Protein 6Z96 (pdb70)

B-factor: mean 25.37, std 10.08, range [9.77, 79.8]

Radius of gyration: 21.26 Å; Cα contacts (8 Å, |Δi|>4): 682; chains: 2; bounding box: 48×57×54 Å

Nearest PDB structures (foldseek):
  6z94-assembly2_B  TM=1.003E+00  e=4.350E-32  uncultured bacterium
  5u4q-assembly1_B  TM=3.771E-01  e=3.638E+00  Klebsiella pneumoniae
  3enk-assembly1_B  TM=3.100E-01  e=5.343E+00  Burkholderia pseudomallei 1710b
  1kvs-assembly1_A  TM=3.571E-01  e=8.922E+00  Escherichia coli
  6z94-assembly2_B  TM=1.003E+00  e=1.783E-32  uncultured bacterium

Organism: NCBI:txid77133

Foldseek 3Di:
DQAAEEEAQLCCFQQQELASGGNDDDDPLVVVCVVVVRYHYAHQQVQLPADPNHAAWFDPDQWIAHPVGHTPSSSLLNSLVVVVVVCVVRVHQEYEFADQHLRGHDQWHADGPPPPDIDGDGHNNNVSSVVVRRHYHYPVCVVVRSVVSVVVVVD/DAAAEEAQLQVQQLQELASGRDHDDDPVVVVCVVVVRYHYAHQQVQLPHDPNHAAWFDPDQWIAHPVGHTPSSSLLNSLVVVVVVCVVVVHQEYEFADQHLRGHDQWHADRPPPPHIDGDGHNNNVSSVV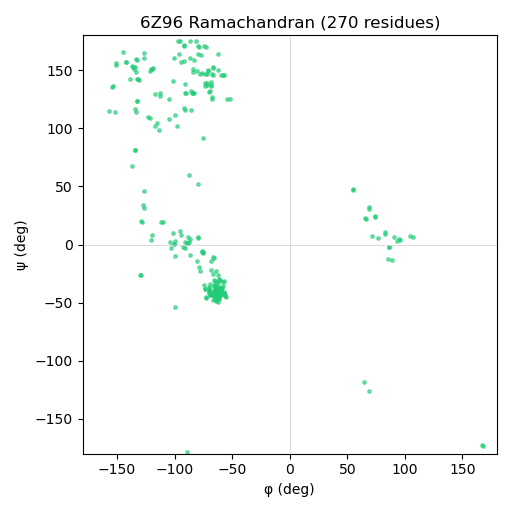VRRYYHYPVCVVVRVVVVVVD

Structure (mmCIF, N/CA/C/O backbone):
data_6Z96
#
_entry.id   6Z96
#
_cell.length_a   134.666
_cell.length_b   85.776
_cell.length_c   39.515
_cell.angle_alpha   90
_cell.angle_beta   94.1
_cell.angle_gamma   90
#
_symmetry.space_group_name_H-M   'C 1 2 1'
#
loop_
_entity.id
_entity.type
_entity.pdbx_description
1 polymer TudS
2 non-polymer 'IRON/SULFUR CLUSTER'
3 non-polymer 'HYDROSULFURIC ACID'
4 non-polymer 1,2-ETHANEDIOL
5 non-polymer DI(HYDROXYETHYL)ETHER
6 water water
#
loop_
_atom_site.group_PDB
_atom_site.id
_atom_site.type_symbol
_atom_site.label_atom_id
_atom_site.label_alt_id
_atom_site.label_comp_id
_atom_site.label_asym_id
_atom_site.label_entity_id
_atom_site.label_seq_id
_atom_site.pdbx_PDB_ins_code
_atom_site.Cartn_x
_atom_site.Cartn_y
_atom_site.Cartn_z
_atom_site.occupancy
_atom_site.B_iso_or_equiv
_atom_site.auth_seq_id
_atom_site.auth_comp_id
_atom_site.auth_asym_id
_atom_site.auth_atom_id
_atom_site.pdbx_PDB_model_num
ATOM 1 N N . MET A 1 1 ? 28.797 -28.104 -4.371 1 41.88 1 MET A N 1
ATOM 2 C CA . MET A 1 1 ? 28.23 -28.166 -5.713 1 42.19 1 MET A CA 1
ATOM 3 C C . MET A 1 1 ? 28.962 -27.201 -6.669 1 41.96 1 MET A C 1
ATOM 4 O O . MET A 1 1 ? 29.798 -26.407 -6.231 1 42.14 1 MET A O 1
ATOM 6 N N . LYS A 1 2 ? 28.678 -27.289 -7.975 1 41.06 2 LYS A N 1
ATOM 7 C CA . LYS A 1 2 ? 29.274 -26.381 -8.949 1 40.27 2 LYS A CA 1
ATOM 8 C C . LYS A 1 2 ? 28.565 -25.029 -8.804 1 38.49 2 LYS A C 1
ATOM 9 O O . LYS A 1 2 ? 27.508 -24.789 -9.388 1 39.59 2 LYS A O 1
ATOM 12 N N . GLU A 1 3 ? 29.127 -24.176 -7.971 1 35.55 3 GLU A N 1
ATOM 13 C CA . GLU A 1 3 ? 28.54 -22.883 -7.666 1 32.72 3 GLU A CA 1
ATOM 14 C C . GLU A 1 3 ? 28.759 -21.847 -8.776 1 29.12 3 GLU A C 1
ATOM 15 O O . GLU A 1 3 ? 29.648 -21.994 -9.607 1 28.68 3 GLU A O 1
ATOM 21 N N . LYS A 1 4 ? 27.971 -20.778 -8.737 1 26.64 4 LYS A N 1
ATOM 22 C CA . LYS A 1 4 ? 28.081 -19.68 -9.699 1 25.85 4 LYS A CA 1
ATOM 23 C C . LYS A 1 4 ? 28.836 -18.505 -9.093 1 23.71 4 LYS A C 1
ATOM 24 O O . LYS A 1 4 ? 28.981 -18.398 -7.881 1 23.59 4 LYS A O 1
ATOM 30 N N . ILE A 1 5 ? 29.352 -17.633 -9.961 1 21.8 5 ILE A N 1
ATOM 31 C CA . ILE A 1 5 ? 30.008 -16.42 -9.51 1 21.04 5 ILE A CA 1
ATOM 32 C C . ILE A 1 5 ? 29.365 -15.234 -10.224 1 20.49 5 ILE A C 1
ATOM 33 O O . ILE A 1 5 ? 28.767 -15.403 -11.291 1 20.29 5 ILE A O 1
ATOM 38 N N . ILE A 1 6 ? 29.551 -14.033 -9.65 1 19.26 6 ILE A N 1
ATOM 39 C CA . ILE A 1 6 ? 29.149 -12.814 -10.342 1 19.6 6 ILE A CA 1
ATOM 40 C C . ILE A 1 6 ? 30.455 -12.241 -10.912 1 18.47 6 ILE A C 1
ATOM 41 O O . ILE A 1 6 ? 31.515 -12.307 -10.272 1 19.18 6 ILE A O 1
ATOM 46 N N . VAL A 1 7 ? 30.4 -11.704 -12.151 1 17.23 7 VAL A N 1
ATOM 47 C CA A VAL A 1 7 ? 31.601 -11.196 -12.812 0.8 17.46 7 VAL A CA 1
ATOM 48 C CA B VAL A 1 7 ? 31.603 -11.167 -12.761 0.2 17.28 7 VAL A CA 1
ATOM 49 C C . VAL A 1 7 ? 31.335 -9.833 -13.404 1 17.33 7 VAL A C 1
ATOM 50 O O . VAL A 1 7 ? 30.326 -9.67 -14.069 1 17.92 7 VAL A O 1
ATOM 57 N N . SER A 1 8 ? 32.253 -8.864 -13.227 1 16.12 8 SER A N 1
ATOM 58 C CA . SER A 1 8 ? 32.128 -7.548 -13.887 1 15.53 8 SER A CA 1
ATOM 59 C C . SER A 1 8 ? 31.92 -7.767 -15.395 1 15.86 8 SER A C 1
ATOM 60 O O . SER A 1 8 ? 32.7 -8.485 -16.021 1 16.72 8 SER A O 1
ATOM 63 N N . ALA A 1 9 ? 30.844 -7.206 -15.947 1 14.94 9 ALA A N 1
ATOM 64 C CA . ALA A 1 9 ? 30.502 -7.461 -17.348 1 15.82 9 ALA A CA 1
ATOM 65 C C . ALA A 1 9 ? 31.613 -7.083 -18.316 1 16.21 9 ALA A C 1
ATOM 66 O O . ALA A 1 9 ? 31.782 -7.748 -19.353 1 17.14 9 ALA A O 1
ATOM 68 N N . CYS A 1 10 ? 32.398 -6.049 -17.979 1 15.29 10 CYS A N 1
ATOM 69 C CA . CYS A 1 10 ? 33.498 -5.644 -18.854 1 15.43 10 CYS A CA 1
ATOM 70 C C . CYS A 1 10 ? 34.575 -6.735 -18.949 1 16.75 10 CYS A C 1
ATOM 71 O O . CYS A 1 10 ? 35.207 -6.865 -20.005 1 17.52 10 CYS A O 1
ATOM 74 N N . LEU A 1 11 ? 34.772 -7.518 -17.874 1 16.74 11 LEU A N 1
ATOM 75 C CA . LEU A 1 11 ? 35.788 -8.595 -17.924 1 17.15 11 LEU A CA 1
ATOM 76 C C . LEU A 1 11 ? 35.382 -9.709 -18.882 1 20.11 11 LEU A C 1
ATOM 77 O O . LEU A 1 11 ? 36.245 -10.478 -19.315 1 21.86 11 LEU A O 1
ATOM 82 N N . LEU A 1 12 ? 34.093 -9.833 -19.174 1 20.73 12 LEU A N 1
ATOM 83 C CA . LEU A 1 12 ? 33.578 -10.801 -20.16 1 22.73 12 LEU A CA 1
ATOM 84 C C . LEU A 1 12 ? 33.551 -10.234 -21.591 1 24.85 12 LEU A C 1
ATOM 85 O O . LEU A 1 12 ? 33.066 -10.917 -22.505 1 27.51 12 LEU A O 1
ATOM 90 N N . GLY A 1 13 ? 34.093 -9.034 -21.79 1 22.92 13 GLY A N 1
ATOM 91 C CA . GLY A 1 13 ? 34.176 -8.414 -23.107 1 22.46 13 GLY A CA 1
ATOM 92 C C . GLY A 1 13 ? 32.995 -7.545 -23.472 1 22.17 13 GLY A C 1
ATOM 93 O O . GLY A 1 13 ? 32.915 -7.075 -24.61 1 23.34 13 GLY A O 1
ATOM 94 N N . GLN A 1 14 ? 32.054 -7.317 -22.53 1 19.87 14 GLN A N 1
ATOM 95 C CA . GLN A 1 14 ? 30.917 -6.453 -22.839 1 18.96 14 GLN A CA 1
ATOM 96 C C . GLN A 1 14 ? 31.356 -5.001 -22.879 1 19.07 14 GLN A C 1
ATOM 97 O O . GLN A 1 14 ? 32.126 -4.56 -22.036 1 19.29 14 GLN A O 1
ATOM 103 N N . PRO A 1 15 ? 30.852 -4.22 -23.851 1 18.6 15 PRO A N 1
ATOM 104 C CA . PRO A 1 15 ? 31.325 -2.837 -24.005 1 17.95 15 PRO A CA 1
ATOM 105 C C . PRO A 1 15 ? 30.539 -1.868 -23.147 1 18.84 15 PRO A C 1
ATOM 106 O O . PRO A 1 15 ? 29.986 -0.872 -23.625 1 19.54 15 PRO A O 1
ATOM 110 N N . VAL A 1 16 ? 30.585 -2.122 -21.848 1 17.99 16 VAL A N 1
ATOM 111 C CA . VAL A 1 16 ? 29.876 -1.314 -20.86 1 17.73 16 VAL A CA 1
ATOM 112 C C . VAL A 1 16 ? 30.794 -0.365 -20.08 1 16.42 16 VAL A C 1
ATOM 113 O O . VAL A 1 16 ? 30.28 0.319 -19.195 1 16.22 16 VAL A O 1
ATOM 117 N N . ARG A 1 17 ? 32.118 -0.3 -20.366 1 16.16 17 ARG A N 1
ATOM 118 C CA . ARG A 1 17 ? 33.019 0.593 -19.643 1 15.96 17 ARG A CA 1
ATOM 119 C C . ARG A 1 17 ? 32.613 2.036 -19.862 1 16.4 17 ARG A C 1
ATOM 120 O O . ARG A 1 17 ? 31.892 2.336 -20.836 1 16.75 17 ARG A O 1
ATOM 128 N N . TYR A 1 18 ? 33.116 2.946 -19.011 1 16.52 18 TYR A N 1
ATOM 129 C CA . TYR A 1 18 ? 32.77 4.36 -19.125 1 17.68 18 TYR A CA 1
ATOM 130 C C . TYR A 1 18 ? 33.121 4.93 -20.507 1 17.79 18 TYR A C 1
ATOM 131 O O . TYR A 1 18 ? 32.457 5.855 -20.956 1 17.72 18 TYR A O 1
ATOM 140 N N . ASP A 1 19 ? 34.179 4.407 -21.14 1 17.47 19 ASP A N 1
ATOM 141 C CA . ASP A 1 19 ? 34.576 4.897 -22.464 1 19.15 19 ASP A CA 1
ATOM 142 C C . ASP A 1 19 ? 33.997 4.045 -23.623 1 21.32 19 ASP A C 1
ATOM 143 O O . ASP A 1 19 ? 34.417 4.188 -24.781 1 21.91 19 ASP A O 1
ATOM 148 N N . GLY A 1 20 ? 33.053 3.168 -23.327 1 21.95 20 GLY A N 1
ATOM 149 C CA . GLY A 1 20 ? 32.455 2.299 -24.332 1 24.61 20 GLY A CA 1
ATOM 150 C C . GLY A 1 20 ? 33.355 1.133 -24.732 1 28.41 20 GLY A C 1
ATOM 151 O O . GLY A 1 20 ? 32.996 0.37 -25.628 1 31.29 20 GLY A O 1
ATOM 152 N N . GLN A 1 21 ? 34.5 0.948 -24.07 1 28.93 21 GLN A N 1
ATOM 153 C CA . GLN A 1 21 ? 35.402 -0.179 -24.358 1 31.25 21 GLN A CA 1
ATOM 154 C C . GLN A 1 21 ? 35.035 -1.417 -23.494 1 30.8 21 GLN A C 1
ATOM 155 O O . GLN A 1 21 ? 34.099 -1.389 -22.701 1 30.92 21 GLN A O 1
ATOM 161 N N . SER A 1 22 ? 35.796 -2.495 -23.628 1 30 22 SER A N 1
ATOM 162 C CA . SER A 1 22 ? 35.628 -3.688 -22.822 1 30.49 22 SER A CA 1
ATOM 163 C C . SER A 1 22 ? 36.986 -4.019 -22.192 1 29.96 22 SER A C 1
ATOM 164 O O . SER A 1 22 ? 38.026 -3.491 -22.586 1 30.44 22 SER A O 1
ATOM 167 N N . LYS A 1 23 ? 36.972 -4.884 -21.192 1 28.88 23 LYS A N 1
ATOM 168 C CA . LYS A 1 23 ? 38.192 -5.322 -20.509 1 28.36 23 LYS A CA 1
ATOM 169 C C . LYS A 1 23 ? 38.198 -6.83 -20.537 1 28.86 23 LYS A C 1
ATOM 170 O O . LYS A 1 23 ? 38.443 -7.495 -19.517 1 28.45 23 LYS A O 1
ATOM 176 N N . GLY A 1 24 ? 37.909 -7.395 -21.709 1 29.4 24 GLY A N 1
ATOM 177 C CA . GLY A 1 24 ? 37.802 -8.827 -21.861 1 30.5 24 GLY A CA 1
ATOM 178 C C . GLY A 1 24 ? 39.131 -9.46 -21.542 1 31.96 24 GLY A C 1
ATOM 179 O O . GLY A 1 24 ? 40.167 -9.024 -22.059 1 32.78 24 GLY A O 1
ATOM 180 N N A ILE A 1 25 ? 39.128 -10.407 -20.609 0.6 32.31 25 ILE A N 1
ATOM 181 N N B ILE A 1 25 ? 39.124 -10.397 -20.603 0.4 32.23 25 ILE A N 1
ATOM 182 C CA A ILE A 1 25 ? 40.367 -11.065 -20.226 0.6 32.93 25 ILE A CA 1
ATOM 183 C CA B ILE A 1 25 ? 40.355 -11.071 -20.234 0.4 32.86 25 ILE A CA 1
ATOM 184 C C A ILE A 1 25 ? 40.495 -12.428 -20.887 0.6 33.03 25 ILE A C 1
ATOM 185 C C B ILE A 1 25 ? 40.493 -12.383 -20.984 0.4 32.88 25 ILE A C 1
ATOM 186 O O A ILE A 1 25 ? 39.496 -13.1 -21.17 0.6 33.58 25 ILE A O 1
ATOM 187 O O B I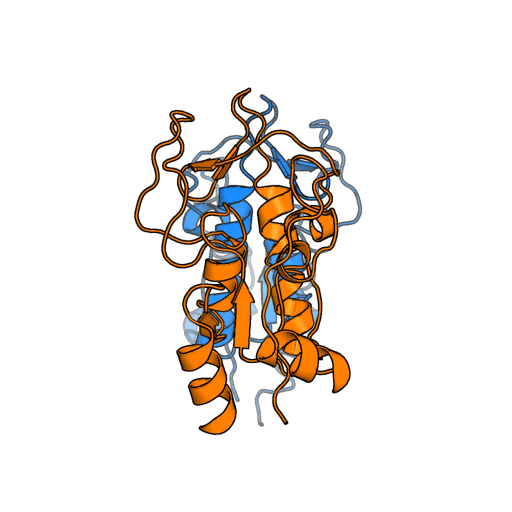LE A 1 25 ? 39.5 -12.977 -21.421 0.4 33.29 25 ILE A O 1
ATOM 196 N N . VAL A 1 26 ? 41.73 -12.821 -21.153 1 32.29 26 VAL A N 1
ATOM 197 C CA . VAL A 1 26 ? 42.008 -14.075 -21.808 1 32.06 26 VAL A CA 1
ATOM 198 C C . VAL A 1 26 ? 42.191 -15.093 -20.715 1 30.19 26 VAL A C 1
ATOM 199 O O . VAL A 1 26 ? 43.126 -14.988 -19.929 1 30.73 26 VAL A O 1
ATOM 203 N N . SER A 1 27 ? 41.259 -16.022 -20.614 1 28.29 27 SER A N 1
ATOM 204 C CA . SER A 1 27 ? 41.286 -17.017 -19.568 1 27.95 27 SER A CA 1
ATOM 205 C C . SER A 1 27 ? 40.504 -18.231 -19.993 1 27.73 27 SER A C 1
ATOM 206 O O . SER A 1 27 ? 39.28 -18.171 -20.123 1 27.4 27 SER A O 1
ATOM 209 N N . ASN A 1 28 ? 41.195 -19.365 -20.151 1 28.13 28 ASN A N 1
ATOM 210 C CA . ASN A 1 28 ? 40.514 -20.616 -20.49 1 28.61 28 ASN A CA 1
ATOM 211 C C . ASN A 1 28 ? 39.538 -21.022 -19.376 1 27.57 28 ASN A C 1
ATOM 212 O O . ASN A 1 28 ? 38.449 -21.53 -19.639 1 27.7 28 ASN A O 1
ATOM 217 N N . TRP A 1 29 ? 39.942 -20.801 -18.118 1 26.69 29 TRP A N 1
ATOM 218 C CA . TRP A 1 29 ? 39.111 -21.133 -16.98 1 26.25 29 TRP A CA 1
ATOM 219 C C . TRP A 1 29 ? 37.807 -20.317 -17.001 1 25.37 29 TRP A C 1
ATOM 220 O O . TRP A 1 29 ? 36.736 -20.893 -16.844 1 25.56 29 TRP A O 1
ATOM 231 N N . LEU A 1 30 ? 37.902 -18.994 -17.185 1 24.47 30 LEU A N 1
ATOM 232 C CA . LEU A 1 30 ? 36.703 -18.149 -17.177 1 24.33 30 LEU A CA 1
ATOM 233 C C . LEU A 1 30 ? 35.818 -18.482 -18.371 1 25.14 30 LEU A C 1
ATOM 234 O O . LEU A 1 30 ? 34.604 -18.539 -18.219 1 25.54 30 LEU A O 1
ATOM 239 N N . ASP A 1 31 ? 36.418 -18.802 -19.531 1 25.59 31 ASP A N 1
ATOM 240 C CA . ASP A 1 31 ? 35.639 -19.199 -20.706 1 26.93 31 ASP A CA 1
ATOM 241 C C . ASP A 1 31 ? 34.833 -20.46 -20.417 1 27.6 31 ASP A C 1
ATOM 242 O O . ASP A 1 31 ? 33.643 -20.517 -20.738 1 28.58 31 ASP A O 1
ATOM 247 N N . ALA A 1 32 ? 35.473 -21.464 -19.777 1 27.55 32 ALA A N 1
ATOM 248 C CA . ALA A 1 32 ? 34.815 -22.719 -19.435 1 27.96 32 ALA A CA 1
ATOM 249 C C . ALA A 1 32 ? 33.682 -22.484 -18.437 1 28.51 32 ALA A C 1
ATOM 250 O O . ALA A 1 32 ? 32.596 -23.057 -18.567 1 29.43 32 ALA A O 1
ATOM 252 N N . LEU A 1 33 ? 33.916 -21.612 -17.446 1 27.92 33 LEU A N 1
ATOM 253 C CA . LEU A 1 33 ? 32.906 -21.299 -16.448 1 28.1 33 LEU A CA 1
ATOM 254 C C . LEU A 1 33 ? 31.667 -20.671 -17.11 1 28.41 33 LEU A C 1
ATOM 255 O O . LEU A 1 33 ? 30.541 -21.05 -16.805 1 28.18 33 LEU A O 1
ATOM 260 N N . GLY A 1 34 ? 31.9 -19.762 -18.049 1 29.3 34 GLY A N 1
ATOM 261 C CA . GLY A 1 34 ? 30.827 -19.114 -18.787 1 30.99 34 GLY A CA 1
ATOM 262 C C . GLY A 1 34 ? 30.077 -20.109 -19.646 1 33.05 34 GLY A C 1
ATOM 263 O O . GLY A 1 34 ? 28.842 -20.101 -19.668 1 33.93 34 GLY A O 1
ATOM 264 N N . ALA A 1 35 ? 30.815 -21.036 -20.28 1 33.96 35 ALA A N 1
ATOM 265 C CA . ALA A 1 35 ? 30.207 -22.091 -21.102 1 35.09 35 ALA A CA 1
ATOM 266 C C . ALA A 1 35 ? 29.29 -23.015 -20.285 1 35.7 35 ALA A C 1
ATOM 267 O O . ALA A 1 35 ? 28.347 -23.578 -20.836 1 36.64 35 ALA A O 1
ATOM 269 N N . GLU A 1 36 ? 29.538 -23.152 -18.974 1 34.61 36 GLU A N 1
ATOM 270 C CA . GLU A 1 36 ? 28.674 -23.944 -18.096 1 34.18 36 GLU A CA 1
ATOM 271 C C . GLU A 1 36 ? 27.508 -23.13 -17.487 1 33.16 36 GLU A C 1
ATOM 272 O O . GLU A 1 36 ? 26.763 -23.667 -16.671 1 33.5 36 GLU A O 1
ATOM 278 N N . GLY A 1 37 ? 27.389 -21.852 -17.834 1 31.63 37 GLY A N 1
ATOM 279 C CA . GLY A 1 37 ? 26.351 -20.987 -17.297 1 30.72 37 GLY A CA 1
ATOM 280 C C . GLY A 1 37 ? 26.604 -20.564 -15.863 1 29.19 37 GLY A C 1
ATOM 281 O O . GLY A 1 37 ? 25.665 -20.206 -15.149 1 29.46 37 GLY A O 1
ATOM 282 N N . ARG A 1 38 ? 27.871 -20.579 -15.427 1 27.4 38 ARG A N 1
ATOM 283 C CA . ARG A 1 38 ? 28.19 -20.266 -14.035 1 26.32 38 ARG A CA 1
ATOM 284 C C . ARG A 1 38 ? 28.767 -18.872 -13.796 1 25.62 38 ARG A C 1
ATOM 285 O O . ARG A 1 38 ? 29.155 -18.578 -12.659 1 25.79 38 ARG A O 1
ATOM 293 N N . ALA A 1 39 ? 28.986 -18.084 -14.86 1 23.99 39 ALA A N 1
ATOM 294 C CA . ALA A 1 39 ? 29.607 -16.76 -14.696 1 24.43 39 ALA A CA 1
ATOM 295 C C . ALA A 1 39 ? 28.559 -15.717 -15.062 1 24.98 39 ALA A C 1
ATOM 296 O O . ALA A 1 39 ? 28.33 -15.481 -16.251 1 27.14 39 ALA A O 1
ATOM 298 N N . LEU A 1 40 ? 27.893 -15.146 -14.061 1 22.99 40 LEU A N 1
ATOM 299 C CA . LEU A 1 40 ? 26.817 -14.195 -14.298 1 22.73 40 LEU A CA 1
ATOM 300 C C . LEU A 1 40 ? 27.348 -12.8 -14.464 1 21.44 40 LEU A C 1
ATOM 301 O O . LEU A 1 40 ? 27.901 -12.229 -13.537 1 21.55 40 LEU A O 1
ATOM 306 N N . ALA A 1 41 ? 27.167 -12.244 -15.65 1 20.05 41 ALA A N 1
ATOM 307 C CA . ALA A 1 41 ? 27.673 -10.91 -15.96 1 18.64 41 ALA A CA 1
ATOM 308 C C . ALA A 1 41 ? 26.876 -9.86 -15.24 1 18.04 41 ALA A C 1
ATOM 309 O O . ALA A 1 41 ? 25.657 -9.92 -15.238 1 19.65 41 ALA A O 1
ATOM 311 N N . PHE A 1 42 ? 27.575 -8.844 -14.712 1 16.29 42 PHE A N 1
ATOM 312 C CA . PHE A 1 42 ? 26.861 -7.764 -14.035 1 16.24 42 PHE A CA 1
ATOM 313 C C . PHE A 1 42 ? 27.692 -6.52 -14.117 1 15.55 42 PHE A C 1
ATOM 314 O O . PHE A 1 42 ? 28.892 -6.574 -13.875 1 16.37 42 PHE A O 1
ATOM 322 N N . CYS A 1 43 ? 27.043 -5.376 -14.423 1 15.11 43 CYS A N 1
ATOM 323 C CA . CYS A 1 43 ? 27.762 -4.095 -14.401 1 15.13 43 CYS A CA 1
ATOM 324 C C . CYS A 1 43 ? 27.017 -3.189 -13.428 1 15.37 43 CYS A C 1
ATOM 325 O O . CYS A 1 43 ? 25.936 -2.714 -13.751 1 15.74 43 CYS A O 1
ATOM 328 N N . PRO A 1 44 ? 27.597 -2.89 -12.268 1 14.62 44 PRO A N 1
ATOM 329 C CA . PRO A 1 44 ? 26.894 -2.037 -11.298 1 15.11 44 PRO A CA 1
ATOM 330 C C . PRO A 1 44 ? 26.533 -0.654 -11.826 1 14.83 44 PRO A C 1
ATOM 331 O O . PRO A 1 44 ? 25.469 -0.148 -11.479 1 15.78 44 PRO A O 1
ATOM 335 N N . GLU A 1 45 ? 27.411 -0.039 -12.646 1 14.58 45 GLU A N 1
ATOM 336 C CA . GLU A 1 45 ? 27.11 1.319 -13.099 1 14.67 45 GLU A CA 1
ATOM 337 C C . GLU A 1 45 ? 25.947 1.356 -14.066 1 15.21 45 GLU A C 1
ATOM 338 O O . GLU A 1 45 ? 25.083 2.236 -13.953 1 16.07 45 GLU A O 1
ATOM 344 N N . VAL A 1 46 ? 25.897 0.401 -14.993 1 15.15 46 VAL A N 1
ATOM 345 C CA . VAL A 1 46 ? 24.785 0.339 -15.934 1 15.4 46 VAL A CA 1
ATOM 346 C C . VAL A 1 46 ? 23.513 -0.091 -15.181 1 15.15 46 VAL A C 1
ATOM 347 O O . VAL A 1 46 ? 22.442 0.496 -15.38 1 15.68 46 VAL A O 1
ATOM 351 N N . ALA A 1 47 ? 23.633 -1.06 -14.246 1 15.15 47 ALA A N 1
ATOM 352 C CA . ALA A 1 47 ? 22.444 -1.497 -13.483 1 16.22 47 ALA A CA 1
ATOM 353 C C . ALA A 1 47 ? 21.887 -0.337 -12.654 1 15.39 47 ALA A C 1
ATOM 354 O O . ALA A 1 47 ? 20.662 -0.22 -12.496 1 16.72 47 ALA A O 1
ATOM 356 N N . GLY A 1 48 ? 22.782 0.537 -12.176 1 14.95 48 GLY A N 1
ATOM 357 C CA . GLY A 1 48 ? 22.43 1.691 -11.351 1 15.61 48 GLY A CA 1
ATOM 358 C C . GLY A 1 48 ? 21.822 2.847 -12.125 1 16.32 48 GLY A C 1
ATOM 359 O O . GLY A 1 48 ? 21.389 3.831 -11.519 1 17.48 48 GLY A O 1
ATOM 360 N N . GLY A 1 49 ? 21.79 2.739 -13.468 1 16.13 49 GLY A N 1
ATOM 361 C CA . GLY A 1 49 ? 21.152 3.735 -14.323 1 15.99 49 GLY A CA 1
ATOM 362 C C . GLY A 1 49 ? 22.059 4.676 -15.082 1 16.18 49 GLY A C 1
ATOM 363 O O . GLY A 1 49 ? 21.56 5.608 -15.732 1 16.67 49 GLY A O 1
ATOM 364 N N . LEU A 1 50 ? 23.39 4.437 -15.041 1 14.73 50 LEU A N 1
ATOM 365 C CA . LEU A 1 50 ? 24.299 5.321 -15.762 1 14.68 50 LEU A CA 1
ATOM 366 C C . LEU A 1 50 ? 24.401 4.882 -17.236 1 15.26 50 LEU A C 1
ATOM 367 O O . LEU A 1 50 ? 24.207 3.714 -17.584 1 15.5 50 LEU A O 1
ATOM 372 N N . PRO A 1 51 ? 24.615 5.873 -18.125 1 14.85 51 PRO A N 1
ATOM 373 C CA . PRO A 1 51 ? 24.699 5.569 -19.556 1 14.59 51 PRO A CA 1
ATOM 374 C C . PRO A 1 51 ? 26.081 5.049 -19.965 1 14.73 51 PRO A C 1
ATOM 375 O O . PRO A 1 51 ? 27.008 4.999 -19.151 1 14.96 51 PRO A O 1
ATOM 379 N N . THR A 1 52 ? 26.225 4.639 -21.246 1 14.47 52 THR A N 1
ATOM 380 C CA . THR A 1 52 ? 27.515 4.197 -21.777 1 14.78 52 THR A CA 1
ATOM 381 C C . THR A 1 52 ? 27.672 4.903 -23.128 1 15.99 52 THR A C 1
ATOM 382 O O . THR A 1 52 ? 26.868 4.658 -24.033 1 17.25 52 THR A O 1
ATOM 386 N N . PRO A 1 53 ? 28.633 5.811 -23.3 1 16.29 53 PRO A N 1
ATOM 387 C CA . PRO A 1 53 ? 29.678 6.212 -22.367 1 16.5 53 PRO A CA 1
ATOM 388 C C . PRO A 1 53 ? 29.17 7.095 -21.233 1 16.53 53 PRO A C 1
ATOM 389 O O . PRO A 1 53 ? 28.033 7.573 -21.233 1 16.02 53 PRO A O 1
ATOM 393 N N . ARG A 1 54 ? 30.043 7.327 -20.252 1 16.16 54 ARG A N 1
ATOM 394 C CA . ARG A 1 54 ? 29.739 8.166 -19.1 1 15.83 54 ARG A CA 1
ATOM 395 C C . ARG A 1 54 ? 31.062 8.768 -18.639 1 17.43 54 ARG A C 1
ATOM 396 O O . ARG A 1 54 ? 32.128 8.221 -18.921 1 16.79 54 ARG A O 1
ATOM 404 N N . PRO A 1 55 ? 31.021 9.921 -17.971 1 19.01 55 PRO A N 1
ATOM 405 C CA . PRO A 1 55 ? 32.293 10.556 -17.583 1 20.3 55 PRO A CA 1
ATOM 406 C C . PRO A 1 55 ? 33.015 9.713 -16.546 1 20.57 55 PRO A C 1
ATOM 407 O O . PRO A 1 55 ? 32.367 9.063 -15.712 1 20.94 55 PRO A O 1
ATOM 411 N N . PRO A 1 56 ? 34.354 9.799 -16.502 1 20.4 56 PRO A N 1
ATOM 412 C CA . PRO A 1 56 ? 35.085 9.112 -15.426 1 20.73 56 PRO A CA 1
ATOM 413 C C . PRO A 1 56 ? 34.652 9.625 -14.063 1 19.91 56 PRO A C 1
ATOM 414 O O . PRO A 1 56 ? 34.276 10.793 -13.921 1 19.69 56 PRO A O 1
ATOM 418 N N . ALA A 1 57 ? 34.64 8.745 -13.097 1 19.22 57 ALA A N 1
ATOM 419 C CA . ALA A 1 57 ? 34.254 9.126 -11.734 1 18.46 57 ALA A CA 1
ATOM 420 C C . ALA A 1 57 ? 35.202 8.525 -10.748 1 17.98 57 ALA A C 1
ATOM 421 O O . ALA A 1 57 ? 35.831 7.492 -11.017 1 18.15 57 ALA A O 1
ATOM 423 N N . GLU A 1 58 ? 35.35 9.187 -9.599 1 16.8 58 GLU A N 1
ATOM 424 C CA . GLU A 1 58 ? 36.219 8.687 -8.544 1 17.06 58 GLU A CA 1
ATOM 425 C C . GLU A 1 58 ? 35.506 8.79 -7.204 1 17.26 58 GLU A C 1
ATOM 426 O O . GLU A 1 58 ? 34.654 9.664 -6.998 1 17.68 58 GLU A O 1
ATOM 432 N N . ARG A 1 59 ? 35.884 7.903 -6.283 1 17.13 59 ARG A N 1
ATOM 433 C CA . ARG A 1 59 ? 35.332 7.997 -4.933 1 17.27 59 ARG A CA 1
ATOM 434 C C . ARG A 1 59 ? 35.973 9.177 -4.219 1 18.82 59 ARG A C 1
ATOM 435 O O . ARG A 1 59 ? 37.153 9.486 -4.426 1 19.89 59 ARG A O 1
ATOM 443 N N . GLN A 1 60 ? 35.201 9.828 -3.356 1 17.83 60 GLN A N 1
ATOM 444 C CA . GLN A 1 60 ? 35.695 10.855 -2.444 1 18.73 60 GLN A CA 1
ATOM 445 C C . GLN A 1 60 ? 35.022 10.448 -1.154 1 20.24 60 GLN A C 1
ATOM 446 O O . GLN A 1 60 ? 33.916 10.898 -0.854 1 19.98 60 GLN A O 1
ATOM 452 N N . GLY A 1 61 ? 35.636 9.46 -0.501 1 21.94 61 GLY A N 1
ATOM 453 C CA . GLY A 1 61 ? 35.091 8.8 0.674 1 23.09 61 GLY A CA 1
ATOM 454 C C . GLY A 1 61 ? 33.819 8.056 0.33 1 22.78 61 GLY A C 1
ATOM 455 O O . GLY A 1 61 ? 33.828 7.183 -0.54 1 25.41 61 GLY A O 1
ATOM 456 N N . GLU A 1 62 ? 32.697 8.446 0.961 1 21.75 62 GLU A N 1
ATOM 457 C CA . GLU A 1 62 ? 31.406 7.804 0.699 1 21.32 62 GLU A CA 1
ATOM 458 C C . GLU A 1 62 ? 30.774 8.312 -0.601 1 19.67 62 GLU A C 1
ATOM 459 O O . GLU A 1 62 ? 29.883 7.653 -1.13 1 20.14 62 GLU A O 1
ATOM 465 N N . HIS A 1 63 ? 31.202 9.479 -1.105 1 17.22 63 HIS A N 1
ATOM 466 C CA . HIS A 1 63 ? 30.626 10.021 -2.339 1 16.6 63 HIS A CA 1
ATOM 467 C C . HIS A 1 63 ? 31.344 9.475 -3.557 1 16.59 63 HIS A C 1
ATOM 468 O O . HIS A 1 63 ? 32.481 9.013 -3.466 1 16.69 63 HIS A O 1
ATOM 475 N N . VAL A 1 64 ? 30.682 9.564 -4.714 1 15.23 64 VAL A N 1
ATOM 476 C CA . VAL A 1 64 ? 31.313 9.221 -5.996 1 14.4 64 VAL A CA 1
ATOM 477 C C . VAL A 1 64 ? 30.958 10.391 -6.898 1 14.82 64 VAL A C 1
ATOM 478 O O . VAL A 1 64 ? 29.783 10.794 -6.964 1 15.71 64 VAL A O 1
ATOM 482 N N . VAL A 1 65 ? 31.988 11.03 -7.464 1 15.11 65 VAL A N 1
ATOM 483 C CA . VAL A 1 65 ? 31.748 12.231 -8.258 1 16.86 65 VAL A CA 1
ATOM 484 C C . VAL A 1 65 ? 32.507 12.183 -9.577 1 17.53 65 VAL A C 1
ATOM 485 O O . VAL A 1 65 ? 33.511 11.473 -9.703 1 17.27 65 VAL A O 1
ATOM 489 N N . THR A 1 66 ? 32.051 12.989 -10.532 1 17.53 66 THR A N 1
ATOM 490 C CA . THR A 1 66 ? 32.796 13.147 -11.78 1 18.56 66 THR A CA 1
ATOM 491 C C . THR A 1 66 ? 33.765 14.357 -11.609 1 20.57 66 THR A C 1
ATOM 492 O O . THR A 1 66 ? 33.668 15.098 -10.628 1 21.8 66 THR A O 1
ATOM 496 N N . GLU A 1 67 ? 34.682 14.574 -12.591 1 22.04 67 GLU A N 1
ATOM 497 C CA . GLU A 1 67 ? 35.628 15.695 -12.488 1 24.32 67 GLU A CA 1
ATOM 498 C C . GLU A 1 67 ? 34.929 17.051 -12.454 1 25.96 67 GLU A C 1
ATOM 499 O O . GLU A 1 67 ? 35.429 17.987 -11.822 1 27.59 67 GLU A O 1
ATOM 505 N N . SER A 1 68 ? 33.763 17.157 -13.097 1 26.11 68 SER A N 1
ATOM 506 C CA . SER A 1 68 ? 32.989 18.402 -13.076 1 26.97 68 SER A CA 1
ATOM 507 C C . SER A 1 68 ? 32.241 18.639 -11.744 1 26.8 68 SER A C 1
ATOM 508 O O . SER A 1 68 ? 31.61 19.683 -11.572 1 28.28 68 SER A O 1
ATOM 511 N N . GLY A 1 69 ? 32.264 17.661 -10.845 1 24.54 69 GLY A N 1
ATOM 512 C CA . GLY A 1 69 ? 31.593 17.786 -9.56 1 23.89 69 GLY A CA 1
ATOM 513 C C . GLY A 1 69 ? 30.204 17.183 -9.498 1 23.13 69 GLY A C 1
ATOM 514 O O . GLY A 1 69 ? 29.556 17.284 -8.457 1 24.2 69 GLY A O 1
ATOM 515 N N . LEU A 1 70 ? 29.743 16.518 -10.578 1 20.54 70 LEU A N 1
ATOM 516 C CA . LEU A 1 70 ? 28.415 15.9 -10.548 1 20.12 70 LEU A CA 1
ATOM 517 C C . LEU A 1 70 ? 28.465 14.706 -9.585 1 18.5 70 LEU A C 1
ATOM 518 O O . LEU A 1 70 ? 29.373 13.886 -9.667 1 18.03 70 LEU A O 1
ATOM 523 N N . ASP A 1 71 ? 27.475 14.623 -8.681 1 17.61 71 ASP A N 1
ATOM 524 C CA . ASP A 1 71 ? 27.47 13.544 -7.698 1 17.48 71 ASP A CA 1
ATOM 525 C C . ASP A 1 71 ? 26.665 12.382 -8.253 1 17.23 71 ASP A C 1
ATOM 526 O O . ASP A 1 71 ? 25.472 12.513 -8.517 1 18.38 71 ASP A O 1
ATOM 531 N N . VAL A 1 72 ? 27.34 11.241 -8.445 1 15.82 72 VAL A N 1
ATOM 532 C CA . VAL A 1 72 ? 26.721 10.034 -8.98 1 15.52 72 VAL A CA 1
ATOM 533 C C . VAL A 1 72 ? 26.629 8.934 -7.936 1 15.14 72 VAL A C 1
ATOM 534 O O . VAL A 1 72 ? 26.417 7.775 -8.284 1 15.82 72 VAL A O 1
ATOM 538 N N . THR A 1 73 ? 26.72 9.279 -6.643 1 14.36 73 THR A N 1
ATOM 539 C CA . THR A 1 73 ? 26.697 8.264 -5.587 1 14.37 73 THR A CA 1
ATOM 540 C C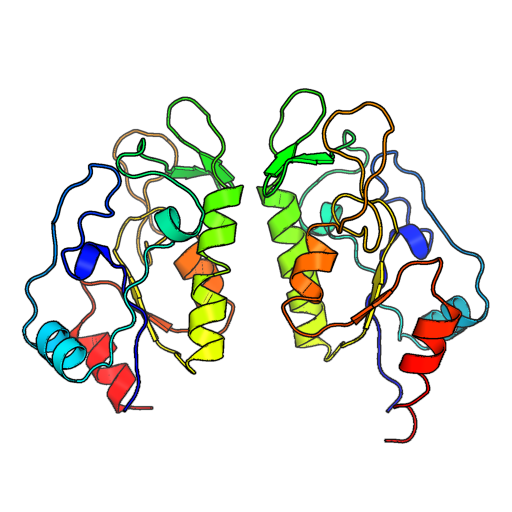 . THR A 1 73 ? 25.384 7.497 -5.617 1 14.12 73 THR A C 1
ATOM 541 O O . THR A 1 73 ? 25.38 6.297 -5.384 1 15.25 73 THR A O 1
ATOM 545 N N . ALA A 1 74 ? 24.256 8.169 -5.927 1 13.66 74 ALA A N 1
ATOM 546 C CA . ALA A 1 74 ? 22.969 7.467 -5.936 1 14.16 74 ALA A CA 1
ATOM 547 C C . ALA A 1 74 ? 22.974 6.249 -6.88 1 14.92 74 ALA A C 1
ATOM 548 O O . ALA A 1 74 ? 22.497 5.166 -6.528 1 16 74 ALA A O 1
ATOM 550 N N . GLU A 1 75 ? 23.542 6.433 -8.069 1 15.24 75 GLU A N 1
ATOM 551 C CA . GLU A 1 75 ? 23.583 5.367 -9.062 1 14.24 75 GLU A CA 1
ATOM 552 C C . GLU A 1 75 ? 24.59 4.297 -8.673 1 14.46 75 GLU A C 1
ATOM 553 O O . GLU A 1 75 ? 24.331 3.116 -8.853 1 14.53 75 GLU A O 1
ATOM 559 N N . PHE A 1 76 ? 25.73 4.709 -8.118 1 13.67 76 PHE A N 1
ATOM 560 C CA . PHE A 1 76 ? 26.738 3.736 -7.675 1 14.13 76 PHE A CA 1
ATOM 561 C C . PHE A 1 76 ? 26.175 2.871 -6.543 1 14.69 76 PHE A C 1
ATOM 562 O O . PHE A 1 76 ? 26.401 1.665 -6.526 1 15.26 76 PHE A O 1
ATOM 570 N N . ASP A 1 77 ? 25.446 3.494 -5.6 1 13.89 77 ASP A N 1
ATOM 571 C CA . ASP A 1 77 ? 24.89 2.74 -4.462 1 14.14 77 ASP A CA 1
ATOM 572 C C . ASP A 1 77 ? 23.769 1.82 -4.922 1 14.95 77 ASP A C 1
ATOM 573 O O . ASP A 1 77 ? 23.665 0.69 -4.447 1 16.1 77 ASP A O 1
ATOM 578 N N . ARG A 1 78 ? 22.947 2.261 -5.89 1 13.98 78 ARG A N 1
ATOM 579 C CA . ARG A 1 78 ? 21.91 1.401 -6.452 1 14.46 78 ARG A CA 1
ATOM 580 C C . ARG A 1 78 ? 22.532 0.186 -7.118 1 14.63 78 ARG A C 1
ATOM 581 O O . ARG A 1 78 ? 22.067 -0.934 -6.912 1 15.58 78 ARG A O 1
ATOM 589 N N . GLY A 1 79 ? 23.564 0.406 -7.932 1 14.17 79 GLY A N 1
ATOM 590 C CA . GLY A 1 79 ? 24.211 -0.709 -8.62 1 14.91 79 GLY A CA 1
ATOM 591 C C . GLY A 1 79 ? 24.848 -1.693 -7.642 1 14.97 79 GLY A C 1
ATOM 592 O O . GLY A 1 79 ? 24.767 -2.912 -7.837 1 16.22 79 GLY A O 1
ATOM 593 N N . ALA A 1 80 ? 25.45 -1.172 -6.549 1 14.36 80 ALA A N 1
ATOM 594 C CA . ALA A 1 80 ? 26.039 -2.081 -5.536 1 14.64 80 ALA A CA 1
ATOM 595 C C . ALA A 1 80 ? 24.945 -2.921 -4.883 1 14.97 80 ALA A C 1
ATOM 596 O O . ALA A 1 80 ? 25.116 -4.136 -4.713 1 16.32 80 ALA A O 1
ATOM 598 N N . GLU A 1 81 ? 23.815 -2.291 -4.532 1 13.99 81 GLU A N 1
ATOM 599 C CA . GLU A 1 81 ? 22.718 -3.036 -3.903 1 15.31 81 GLU A CA 1
ATOM 600 C C . GLU A 1 81 ? 22.135 -4.059 -4.839 1 16.83 81 GLU A C 1
ATOM 601 O O . GLU A 1 81 ? 21.766 -5.157 -4.398 1 18.49 81 GLU A O 1
ATOM 607 N N . LEU A 1 82 ? 22.065 -3.739 -6.147 1 16.73 82 LEU A N 1
ATOM 608 C CA . LEU A 1 82 ? 21.546 -4.705 -7.119 1 16.65 82 LEU A CA 1
ATOM 609 C C . LEU A 1 82 ? 22.528 -5.876 -7.29 1 17.31 82 LEU A C 1
ATOM 610 O O . LEU A 1 82 ? 22.094 -7.022 -7.48 1 18.32 82 LEU A O 1
ATOM 615 N N . ALA A 1 83 ? 23.844 -5.619 -7.193 1 16.65 83 ALA A N 1
ATOM 616 C CA . ALA A 1 83 ? 24.828 -6.721 -7.263 1 17.8 83 ALA A CA 1
ATOM 617 C C . ALA A 1 83 ? 24.622 -7.661 -6.068 1 18.34 83 ALA A C 1
ATOM 618 O O . ALA A 1 83 ? 24.577 -8.877 -6.233 1 18.69 83 ALA A O 1
ATOM 620 N N . LEU A 1 84 ? 24.427 -7.084 -4.886 1 18.27 84 LEU A N 1
ATOM 621 C CA . LEU A 1 84 ? 24.169 -7.877 -3.678 1 19.67 84 LEU A CA 1
ATOM 622 C C . LEU A 1 84 ? 22.865 -8.668 -3.838 1 20.67 84 LEU A C 1
ATOM 623 O O . LEU A 1 84 ? 22.826 -9.846 -3.497 1 21.41 84 LEU A O 1
ATOM 628 N N . GLY A 1 85 ? 21.825 -8.031 -4.38 1 20.57 85 GLY A N 1
ATOM 629 C CA . GLY A 1 85 ? 20.538 -8.692 -4.594 1 21.1 85 GLY A CA 1
ATOM 630 C C . GLY A 1 85 ? 20.649 -9.886 -5.509 1 22.18 85 GLY A C 1
ATOM 631 O O . GLY A 1 85 ? 20.011 -10.915 -5.255 1 23.22 85 GLY A O 1
ATOM 632 N N . LEU A 1 86 ? 21.467 -9.775 -6.573 1 21.08 86 LEU A N 1
ATOM 633 C CA . LEU A 1 86 ? 21.657 -10.889 -7.49 1 22.08 86 LEU A CA 1
ATOM 634 C C . LEU A 1 86 ? 22.391 -12.028 -6.768 1 22.81 86 LEU A C 1
ATOM 635 O O . LEU A 1 86 ? 22.015 -13.196 -6.911 1 23.83 86 LEU A O 1
ATOM 640 N N . CYS A 1 87 ? 23.413 -11.685 -5.971 1 22.16 87 CYS A N 1
ATOM 641 C CA . CYS A 1 87 ? 24.149 -12.714 -5.214 1 22.39 87 CYS A CA 1
ATOM 642 C C . CYS A 1 87 ? 23.242 -13.425 -4.222 1 24.53 87 CYS A C 1
ATOM 643 O O . CYS A 1 87 ? 23.317 -14.646 -4.117 1 25.88 87 CYS A O 1
ATOM 646 N N . LEU A 1 88 ? 22.431 -12.676 -3.473 1 25.71 88 LEU A N 1
ATOM 647 C CA . LEU A 1 88 ? 21.532 -13.296 -2.489 1 27.58 88 LEU A CA 1
ATOM 648 C C . LEU A 1 88 ? 20.513 -14.192 -3.173 1 28.74 88 LEU A C 1
ATOM 649 O O . LEU A 1 88 ? 20.282 -15.314 -2.716 1 29.95 88 LEU A O 1
ATOM 654 N N . ALA A 1 89 ? 19.938 -13.733 -4.287 1 28.71 89 ALA A N 1
ATOM 655 C CA . ALA A 1 89 ? 18.931 -14.52 -5.002 1 29.78 89 ALA A CA 1
ATOM 656 C C . ALA A 1 89 ? 19.505 -15.802 -5.579 1 31.27 89 ALA A C 1
ATOM 657 O O . ALA A 1 89 ? 18.827 -16.831 -5.579 1 32.11 89 ALA A O 1
ATOM 659 N N . GLN A 1 90 ? 20.725 -15.732 -6.124 1 31.1 90 GLN A N 1
ATOM 660 C CA . GLN A 1 90 ? 21.355 -16.868 -6.8 1 31.47 90 GLN A CA 1
ATOM 661 C C . GLN A 1 90 ? 22.244 -17.73 -5.912 1 31.57 90 GLN A C 1
ATOM 662 O O . GLN A 1 90 ? 22.811 -18.698 -6.42 1 33.13 90 GLN A O 1
ATOM 668 N N . GLY A 1 91 ? 22.406 -17.368 -4.642 1 30.28 91 GLY A N 1
ATOM 669 C CA . GLY A 1 91 ? 23.269 -18.095 -3.718 1 30 91 GLY A CA 1
ATOM 670 C C . GLY A 1 91 ? 24.746 -17.971 -4.044 1 29.19 91 GLY A C 1
ATOM 671 O O . GLY A 1 91 ? 25.524 -18.891 -3.803 1 30.53 91 GLY A O 1
ATOM 672 N N . ILE A 1 92 ? 25.153 -16.828 -4.585 1 25.77 92 ILE A N 1
ATOM 673 C CA . ILE A 1 92 ? 26.534 -16.584 -4.957 1 24.59 92 ILE A CA 1
ATOM 674 C C . ILE A 1 92 ? 27.362 -16.067 -3.796 1 24.31 92 ILE A C 1
ATOM 675 O O . ILE A 1 92 ? 26.962 -15.127 -3.112 1 24.9 92 ILE A O 1
ATOM 680 N N . ARG A 1 93 ? 28.544 -16.662 -3.589 1 23.63 93 ARG A N 1
ATOM 681 C CA . ARG A 1 93 ? 29.416 -16.235 -2.511 1 23.98 93 ARG A CA 1
ATOM 682 C C . ARG A 1 93 ? 30.802 -15.76 -2.994 1 22 93 ARG A C 1
ATOM 683 O O . ARG A 1 93 ? 31.65 -15.451 -2.165 1 22.13 93 ARG A O 1
ATOM 691 N N . PHE A 1 94 ? 31.028 -15.712 -4.331 1 21.42 94 PHE A N 1
ATOM 692 C CA . PHE A 1 94 ? 32.292 -15.258 -4.912 1 21.55 94 PHE A CA 1
ATOM 693 C C . PHE A 1 94 ? 32.013 -14.258 -6.038 1 20.2 94 PHE A C 1
ATOM 694 O O . PHE A 1 94 ? 31.089 -14.458 -6.823 1 20.24 94 PHE A O 1
ATOM 702 N N . ALA A 1 95 ? 32.862 -13.226 -6.142 1 19.2 95 ALA A N 1
ATOM 703 C CA . ALA A 1 95 ? 32.754 -12.236 -7.208 1 19.06 95 ALA A CA 1
ATOM 704 C C . ALA A 1 95 ? 34.103 -12.028 -7.862 1 19.06 95 ALA A C 1
ATOM 705 O O . ALA A 1 95 ? 35.126 -12.017 -7.186 1 20.03 95 ALA A O 1
ATOM 707 N N . LEU A 1 96 ? 34.109 -11.859 -9.186 1 17.09 96 LEU A N 1
ATOM 708 C CA . LEU A 1 96 ? 35.324 -11.539 -9.932 1 17.09 96 LEU A CA 1
ATOM 709 C C . LEU A 1 96 ? 35.049 -10.148 -10.499 1 16.5 96 LEU A C 1
ATOM 710 O O . LEU A 1 96 ? 34.266 -10.012 -11.439 1 16.33 96 LEU A O 1
ATOM 715 N N . LEU A 1 97 ? 35.667 -9.13 -9.905 1 15.91 97 LEU A N 1
ATOM 716 C CA . LEU A 1 97 ? 35.381 -7.75 -10.284 1 16.22 97 LEU A CA 1
ATOM 717 C C . LEU A 1 97 ? 36.607 -7.032 -10.8 1 17.01 97 LEU A C 1
ATOM 718 O O . LEU A 1 97 ? 37.723 -7.329 -10.398 1 17.15 97 LEU A O 1
ATOM 723 N N . LYS A 1 98 ? 36.388 -6.05 -11.688 1 15.89 98 LYS A N 1
ATOM 724 C CA . LYS A 1 98 ? 37.469 -5.298 -12.332 1 16.16 98 LYS A CA 1
ATOM 725 C C . LYS A 1 98 ? 38.264 -4.395 -11.384 1 17.22 98 LYS A C 1
ATOM 726 O O . LYS A 1 98 ? 37.726 -3.508 -10.736 1 17.4 98 LYS A O 1
ATOM 732 N N . GLU A 1 99 ? 39.587 -4.56 -11.386 1 17.66 99 GLU A N 1
ATOM 733 C CA . GLU A 1 99 ? 40.45 -3.775 -10.51 1 17.75 99 GLU A CA 1
ATOM 734 C C . GLU A 1 99 ? 40.479 -2.28 -10.876 1 18.54 99 GLU A C 1
ATOM 735 O O . GLU A 1 99 ? 40.344 -1.923 -12.046 1 18.83 99 GLU A O 1
ATOM 741 N N . GLY A 1 100 ? 40.621 -1.438 -9.851 1 18.21 100 GLY A N 1
ATOM 742 C CA . GLY A 1 100 ? 40.794 -0.003 -10.003 1 18.18 100 GLY A CA 1
ATOM 743 C C . GLY A 1 100 ? 39.541 0.82 -10.134 1 17.67 100 GLY A C 1
ATOM 744 O O . GLY A 1 100 ? 39.603 2.04 -10.032 1 18.98 100 GLY A O 1
ATOM 745 N N . SER A 1 101 ? 38.406 0.165 -10.347 1 16.48 101 SER A N 1
ATOM 746 C CA . SER A 1 101 ? 37.148 0.87 -10.604 1 16 101 SER A CA 1
ATOM 747 C C . SER A 1 101 ? 36.525 1.468 -9.324 1 16.01 101 SER A C 1
ATOM 748 O O . SER A 1 101 ? 36.565 0.848 -8.258 1 16.07 101 SER A O 1
ATOM 751 N N . PRO A 1 102 ? 35.837 2.615 -9.446 1 15.58 102 PRO A N 1
ATOM 752 C CA . PRO A 1 102 ? 35.125 3.166 -8.284 1 15.52 102 PRO A CA 1
ATOM 753 C C . PRO A 1 102 ? 33.931 2.302 -7.86 1 15.26 102 PRO A C 1
ATOM 754 O O . PRO A 1 102 ? 33.438 2.492 -6.747 1 16.34 102 PRO A O 1
ATOM 758 N N . SER A 1 103 ? 33.48 1.348 -8.711 1 14.27 103 SER A N 1
ATOM 759 C CA . SER A 1 103 ? 32.484 0.348 -8.349 1 14.42 103 SER A CA 1
ATOM 760 C C . SER A 1 103 ? 33.148 -0.974 -8 1 14.9 103 SER A C 1
ATOM 761 O O . SER A 1 103 ? 32.868 -1.54 -6.951 1 15.31 103 SER A O 1
ATOM 764 N N . CYS A 1 104 ? 33.985 -1.479 -8.907 1 14.7 104 CYS A N 1
ATOM 765 C CA . CYS A 1 104 ? 34.479 -2.848 -8.894 1 14.52 104 CYS A CA 1
ATOM 766 C C . CYS A 1 104 ? 35.868 -3.043 -8.318 1 14.99 104 CYS A C 1
ATOM 767 O O . CYS A 1 104 ? 36.259 -4.195 -8.09 1 15.49 104 CYS A O 1
ATOM 770 N N . GLY A 1 105 ? 36.609 -1.971 -8.064 1 14.92 105 GLY A N 1
ATOM 771 C CA . GLY A 1 105 ? 37.971 -2.102 -7.532 1 16.21 105 GLY A CA 1
ATOM 772 C C . GLY A 1 105 ? 38.018 -2.881 -6.231 1 16.69 105 GLY A C 1
ATOM 773 O O . GLY A 1 105 ? 37.05 -2.837 -5.462 1 17.05 105 GLY A O 1
ATOM 774 N N . SER A 1 106 ? 39.087 -3.65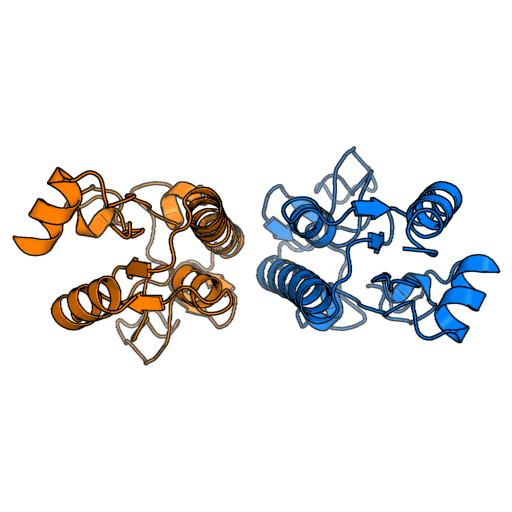 -6.004 1 17.79 106 SER A N 1
ATOM 775 C CA . SER A 1 106 ? 39.136 -4.458 -4.781 1 18.86 106 SER A CA 1
ATOM 776 C C . SER A 1 106 ? 40.427 -4.305 -4.001 1 21.23 106 SER A C 1
ATOM 777 O O . SER A 1 106 ? 40.409 -4.485 -2.791 1 22.74 106 SER A O 1
ATOM 780 N N . GLY A 1 107 ? 41.503 -3.965 -4.681 1 21.15 107 GLY A N 1
ATOM 781 C CA . GLY A 1 107 ? 42.796 -3.702 -4.055 1 21.76 107 GLY A CA 1
ATOM 782 C C . GLY A 1 107 ? 43.231 -2.258 -4.216 1 21.96 107 GLY A C 1
ATOM 783 O O . GLY A 1 107 ? 43.925 -1.71 -3.351 1 23.51 107 GLY A O 1
ATOM 784 N N A ARG A 1 108 ? 42.827 -1.621 -5.318 0.5 21.18 108 ARG A N 1
ATOM 785 N N B ARG A 1 108 ? 42.83 -1.621 -5.32 0.5 21.77 108 ARG A N 1
ATOM 786 C CA A ARG A 1 108 ? 43.172 -0.23 -5.555 0.5 21.2 108 ARG A CA 1
ATOM 787 C CA B ARG A 1 108 ? 43.174 -0.228 -5.552 0.5 22.37 108 ARG A CA 1
ATOM 788 C C A ARG A 1 108 ? 42.034 0.518 -6.217 0.5 21.31 108 ARG A C 1
ATOM 789 C C B ARG A 1 108 ? 42.075 0.524 -6.264 0.5 21.87 108 ARG A C 1
ATOM 790 O O A ARG A 1 108 ? 41.17 -0.085 -6.854 0.5 21.77 108 ARG A O 1
ATOM 791 O O B ARG A 1 108 ? 41.271 -0.073 -6.976 0.5 22.33 108 ARG A O 1
ATOM 806 N N . ILE A 1 109 ? 42.029 1.836 -6.047 1 20.93 109 ILE A N 1
ATOM 807 C CA . ILE A 1 109 ? 41.074 2.739 -6.69 1 20.51 109 ILE A CA 1
ATOM 808 C C . ILE A 1 109 ? 41.836 4.047 -6.94 1 21.53 109 ILE A C 1
ATOM 809 O O . ILE A 1 109 ? 42.872 4.307 -6.301 1 22.82 109 ILE A O 1
ATOM 814 N N . TYR A 1 110 ? 41.296 4.916 -7.823 1 21.66 110 TYR A N 1
ATOM 815 C CA . TYR A 1 110 ? 41.879 6.241 -7.989 1 22.78 110 TYR A CA 1
ATOM 816 C C . TYR A 1 110 ? 41.582 7.086 -6.757 1 22.85 110 TYR A C 1
ATOM 817 O O . TYR A 1 110 ? 40.594 6.847 -6.057 1 21.95 110 TYR A O 1
ATOM 826 N N . ASN A 1 111 ? 42.487 8.025 -6.426 1 23.03 111 ASN A N 1
ATOM 827 C CA . ASN A 1 111 ? 42.431 8.712 -5.155 1 23.96 111 ASN A CA 1
ATOM 828 C C . ASN A 1 111 ? 41.436 9.866 -4.996 1 24.06 111 ASN A C 1
ATOM 829 O O . ASN A 1 111 ? 41.464 10.511 -3.944 1 25.12 111 ASN A O 1
ATOM 834 N N . GLY A 1 112 ? 40.568 10.115 -5.982 1 23.97 112 GLY A N 1
ATOM 835 C CA . GLY A 1 112 ? 39.575 11.176 -5.851 1 24.3 112 GLY A CA 1
ATOM 836 C C . GLY A 1 112 ? 40.052 12.553 -6.269 1 25.33 112 GLY A C 1
ATOM 837 O O . GLY A 1 112 ? 39.27 13.506 -6.26 1 25.21 112 GLY A O 1
ATOM 838 N N . ARG A 1 113 ? 41.331 12.671 -6.671 1 26.2 113 ARG A N 1
ATOM 839 C CA . ARG A 1 113 ? 41.861 13.968 -7.095 1 28.74 113 ARG A CA 1
ATOM 840 C C . ARG A 1 113 ? 41.934 14.155 -8.611 1 29.53 113 ARG A C 1
ATOM 841 O O . ARG A 1 113 ? 42.404 15.209 -9.069 1 30.51 113 ARG A O 1
ATOM 846 N N . PHE A 1 114 ? 41.509 13.152 -9.397 1 28.69 114 PHE A N 1
ATOM 847 C CA . PHE A 1 114 ? 41.491 13.215 -10.86 1 29.36 114 PHE A CA 1
ATOM 848 C C . PHE A 1 114 ? 42.871 13.565 -11.414 1 31.82 114 PHE A C 1
ATOM 849 O O . PHE A 1 114 ? 42.999 14.453 -12.253 1 32.8 114 PHE A O 1
ATOM 857 N N . GLU A 1 115 ? 43.89 12.887 -10.905 1 32.59 115 GLU A N 1
ATOM 858 C CA . GLU A 1 115 ? 45.278 13.122 -11.316 1 33.75 115 GLU A CA 1
ATOM 859 C C . GLU A 1 115 ? 46.003 11.828 -11.719 1 34.72 115 GLU A C 1
ATOM 860 O O . GLU A 1 115 ? 47.239 11.808 -11.736 1 35.79 115 GLU A O 1
ATOM 866 N N . GLY A 1 116 ? 45.254 10.767 -12.033 1 33.79 116 GLY A N 1
ATOM 867 C CA . GLY A 1 116 ? 45.815 9.481 -12.435 1 33.9 116 GLY A CA 1
ATOM 868 C C . GLY A 1 116 ? 46.594 8.763 -11.349 1 33.74 116 GLY A C 1
ATOM 869 O O . GLY A 1 116 ? 47.413 7.891 -11.645 1 34.45 116 GLY A O 1
ATOM 870 N N . VAL A 1 117 ? 46.34 9.1 -10.082 1 32.29 117 VAL A N 1
ATOM 871 C CA . VAL A 1 117 ? 47.042 8.49 -8.961 1 31.77 117 VAL A CA 1
ATOM 872 C C . VAL A 1 117 ? 46.162 7.47 -8.229 1 30.6 117 VAL A C 1
ATOM 873 O O . VAL A 1 117 ? 45.073 7.807 -7.767 1 29.77 117 VAL A O 1
ATOM 877 N N . SER A 1 118 ? 46.66 6.245 -8.089 1 30.14 118 SER A N 1
ATOM 878 C CA . SER A 1 118 ? 45.956 5.177 -7.4 1 30.62 118 SER A CA 1
ATOM 879 C C . SER A 1 118 ? 46.363 5.078 -5.934 1 29.84 118 SER A C 1
ATOM 880 O O . SER A 1 118 ? 47.445 5.512 -5.533 1 30.91 118 SER A O 1
ATOM 883 N N . MET A 1 119 ? 45.492 4.495 -5.139 1 28.01 119 MET A N 1
ATOM 884 C CA . MET A 1 119 ? 45.751 4.257 -3.736 1 27.91 119 MET A CA 1
ATOM 885 C C . MET A 1 119 ? 45.098 2.928 -3.344 1 27.44 119 MET A C 1
ATOM 886 O O . MET A 1 119 ? 44.217 2.429 -4.063 1 26.73 119 MET A O 1
ATOM 891 N N . ALA A 1 120 ? 45.47 2.374 -2.172 1 26.93 120 ALA A N 1
ATOM 892 C CA . ALA A 1 120 ? 44.829 1.148 -1.703 1 26.91 120 ALA A CA 1
ATOM 893 C C . ALA A 1 120 ? 43.378 1.491 -1.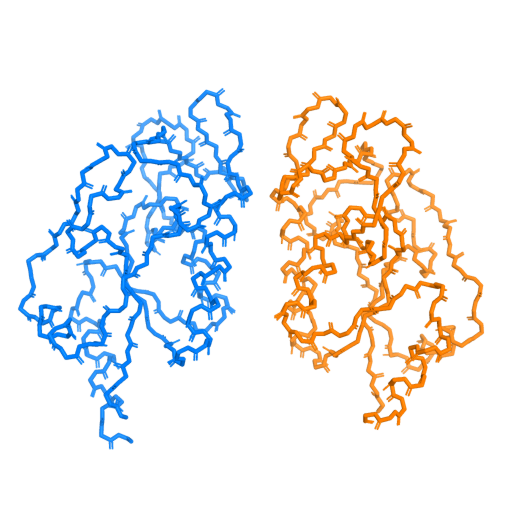358 1 25.55 120 ALA A C 1
ATOM 894 O O . ALA A 1 120 ? 43.109 2.545 -0.781 1 26.72 120 ALA A O 1
ATOM 896 N N . GLY A 1 121 ? 42.464 0.627 -1.76 1 24.18 121 GLY A N 1
ATOM 897 C CA . GLY A 1 121 ? 41.055 0.86 -1.487 1 22.57 121 GLY A CA 1
ATOM 898 C C . GLY A 1 121 ? 40.172 -0.071 -2.28 1 21.78 121 GLY A C 1
ATOM 899 O O . GLY A 1 121 ? 40.651 -1.019 -2.898 1 21.76 121 GLY A O 1
ATOM 900 N N . GLU A 1 122 ? 38.871 0.158 -2.196 1 20.89 122 GLU A N 1
ATOM 901 C CA . GLU A 1 122 ? 37.93 -0.695 -2.905 1 20 122 GLU A CA 1
ATOM 902 C C . GLU A 1 122 ? 36.785 0.142 -3.447 1 18.01 122 GLU A C 1
ATOM 903 O O . GLU A 1 122 ? 36.543 1.241 -2.965 1 18.36 122 GLU A O 1
ATOM 909 N N . GLY A 1 123 ? 36.132 -0.377 -4.469 1 16.75 123 GLY A N 1
ATOM 910 C CA . GLY A 1 123 ? 34.993 0.312 -5.056 1 16.89 123 GLY A CA 1
ATOM 911 C C . GLY A 1 123 ? 33.744 0.091 -4.215 1 16.92 123 GLY A C 1
ATOM 912 O O . GLY A 1 123 ? 33.727 -0.732 -3.302 1 17.45 123 GLY A O 1
ATOM 913 N N . LYS A 1 124 ? 32.674 0.817 -4.539 1 15.79 124 LYS A N 1
ATOM 914 C CA . LYS A 1 124 ? 31.417 0.715 -3.778 1 15.52 124 LYS A CA 1
ATOM 915 C C . LYS A 1 124 ? 30.763 -0.654 -3.799 1 15.92 124 LYS A C 1
ATOM 916 O O . LYS A 1 124 ? 30.216 -1.074 -2.779 1 16.71 124 LYS A O 1
ATOM 922 N N . THR A 1 125 ? 30.799 -1.356 -4.943 1 14.75 125 THR A N 1
ATOM 923 C CA . THR A 1 125 ? 30.181 -2.661 -5.038 1 14.33 125 THR A CA 1
ATOM 924 C C . THR A 1 125 ? 31.02 -3.673 -4.269 1 14.97 125 THR A C 1
ATOM 925 O O . THR A 1 125 ? 30.465 -4.428 -3.47 1 15.92 125 THR A O 1
ATOM 929 N N . THR A 1 126 ? 32.346 -3.657 -4.461 1 15.4 126 THR A N 1
ATOM 930 C CA . THR A 1 126 ? 33.218 -4.548 -3.689 1 15.32 126 THR A CA 1
ATOM 931 C C . THR A 1 126 ? 33.028 -4.378 -2.183 1 16.29 126 THR A C 1
ATOM 932 O O . THR A 1 126 ? 32.86 -5.37 -1.466 1 17.11 126 THR A O 1
ATOM 936 N N . ALA A 1 127 ? 32.968 -3.126 -1.719 1 15.85 127 ALA A N 1
ATOM 937 C CA . ALA A 1 127 ? 32.793 -2.878 -0.279 1 17.02 127 ALA A CA 1
ATOM 938 C C . ALA A 1 127 ? 31.5 -3.481 0.248 1 17.75 127 ALA A C 1
ATOM 939 O O . ALA A 1 127 ? 31.514 -4.105 1.322 1 18.59 127 ALA A O 1
ATOM 941 N N . LEU A 1 128 ? 30.391 -3.323 -0.495 1 16.13 128 LEU A N 1
ATOM 942 C CA . LEU A 1 128 ? 29.107 -3.832 -0.03 1 16.43 128 LEU A CA 1
ATOM 943 C C . LEU A 1 128 ? 29.098 -5.345 -0.044 1 17.25 128 LEU A C 1
ATOM 944 O O . LEU A 1 128 ? 28.656 -5.976 0.925 1 18.16 128 LEU A O 1
ATOM 949 N N . LEU A 1 129 ? 29.632 -5.963 -1.113 1 16.04 129 LEU A N 1
ATOM 950 C CA . LEU A 1 129 ? 29.656 -7.431 -1.176 1 16.58 129 LEU A CA 1
ATOM 951 C C . LEU A 1 129 ? 30.51 -8.009 -0.052 1 17.87 129 LEU A C 1
ATOM 952 O O . LEU A 1 129 ? 30.07 -8.963 0.603 1 18.59 129 LEU A O 1
ATOM 957 N N . ARG A 1 130 ? 31.685 -7.411 0.206 1 18.02 130 ARG A N 1
ATOM 958 C CA . ARG A 1 130 ? 32.56 -7.913 1.291 1 19.17 130 ARG A CA 1
ATOM 959 C C . ARG A 1 130 ? 31.881 -7.784 2.659 1 20.9 130 ARG A C 1
ATOM 960 O O . ARG A 1 130 ? 32.019 -8.675 3.494 1 22.03 130 ARG A O 1
ATOM 968 N N A ARG A 1 131 ? 31.141 -6.692 2.878 0.7 20.11 131 ARG A N 1
ATOM 969 N N B ARG A 1 131 ? 31.155 -6.682 2.885 0.3 20.2 131 ARG A N 1
ATOM 970 C CA A ARG A 1 131 ? 30.384 -6.434 4.117 0.7 21.52 131 ARG A CA 1
ATOM 971 C CA B ARG A 1 131 ? 30.439 -6.473 4.144 0.3 20.72 131 ARG A CA 1
ATOM 972 C C A ARG A 1 131 ? 29.298 -7.495 4.355 0.7 22.06 131 ARG A C 1
ATOM 973 C C B ARG A 1 131 ? 29.407 -7.596 4.373 0.3 21.5 131 ARG A C 1
ATOM 974 O O A ARG A 1 131 ? 28.878 -7.717 5.504 0.7 22.93 131 ARG A O 1
ATOM 975 O O B ARG A 1 131 ? 29.216 -8.027 5.515 0.3 21.86 131 ARG A O 1
ATOM 985 N N . HIS A 1 132 ? 28.816 -8.129 3.285 1 21.83 132 HIS A N 1
ATOM 986 C CA . HIS A 1 132 ? 27.817 -9.179 3.361 1 22.33 132 HIS A CA 1
ATOM 987 C C . HIS A 1 132 ? 28.398 -10.589 3.184 1 23.31 132 HIS A C 1
ATOM 988 O O . HIS A 1 132 ? 27.663 -11.524 2.883 1 24.73 132 HIS A O 1
ATOM 995 N N . GLY A 1 133 ? 29.699 -10.747 3.376 1 24.12 133 GLY A N 1
ATOM 996 C CA . GLY A 1 133 ? 30.334 -12.059 3.363 1 24.35 133 GLY A CA 1
ATOM 997 C C . GLY A 1 133 ? 30.707 -12.664 2.027 1 24.71 133 GLY A C 1
ATOM 998 O O . GLY A 1 133 ? 31.033 -13.853 1.954 1 25.78 133 GLY A O 1
ATOM 999 N N . ILE A 1 134 ? 30.603 -11.874 0.946 1 22.23 134 ILE A N 1
ATOM 1000 C CA . ILE A 1 134 ? 30.948 -12.37 -0.379 1 21.12 134 ILE A CA 1
ATOM 1001 C C . ILE A 1 134 ? 32.41 -12.067 -0.623 1 21.01 134 ILE A C 1
ATOM 1002 O O . ILE A 1 134 ? 32.863 -10.942 -0.367 1 21.74 134 ILE A O 1
ATOM 1007 N N . GLN A 1 135 ? 33.178 -13.079 -1.065 1 20.43 135 GLN A N 1
ATOM 1008 C CA . GLN A 1 135 ? 34.596 -12.87 -1.316 1 20.36 135 GLN A CA 1
ATOM 1009 C C . GLN A 1 135 ? 34.753 -12.266 -2.711 1 19.47 135 GLN A C 1
ATOM 1010 O O . GLN A 1 135 ? 34.198 -12.794 -3.673 1 20.44 135 GLN A O 1
ATOM 1016 N N . VAL A 1 136 ? 35.519 -11.19 -2.805 1 18.01 136 VAL A N 1
ATOM 1017 C CA . VAL A 1 136 ? 35.761 -10.506 -4.07 1 17.78 136 VAL A CA 1
ATOM 1018 C C . VAL A 1 136 ? 37.213 -10.666 -4.467 1 19.01 136 VAL A C 1
ATOM 1019 O O . VAL A 1 136 ? 38.123 -10.348 -3.689 1 20.57 136 VAL A O 1
ATOM 1023 N N . PHE A 1 137 ? 37.428 -11.076 -5.716 1 18.26 137 PHE A N 1
ATOM 1024 C CA . PHE A 1 137 ? 38.737 -11.244 -6.328 1 18.41 137 PHE A CA 1
ATOM 1025 C C . PHE A 1 137 ? 38.823 -10.368 -7.563 1 18.41 137 PHE A C 1
ATOM 1026 O O . PHE A 1 137 ? 37.797 -10.137 -8.215 1 18.61 137 PHE A O 1
ATOM 1034 N N . SER A 1 138 ? 40.023 -9.892 -7.892 1 17.6 138 SER A N 1
ATOM 1035 C CA . SER A 1 138 ? 40.205 -9.13 -9.127 1 19.01 138 SER A CA 1
ATOM 1036 C C . SER A 1 138 ? 40.689 -10.031 -10.265 1 20.03 138 SER A C 1
ATOM 1037 O O . SER A 1 138 ? 41.01 -11.21 -10.046 1 20.45 138 SER A O 1
ATOM 1040 N N . GLU A 1 139 ? 40.792 -9.476 -11.485 1 20.11 139 GLU A N 1
ATOM 1041 C CA . GLU A 1 139 ? 41.319 -10.228 -12.622 1 20.64 139 GLU A CA 1
ATOM 1042 C C . GLU A 1 139 ? 42.817 -10.578 -12.422 1 21.24 139 GLU A C 1
ATOM 1043 O O . GLU A 1 139 ? 43.362 -11.341 -13.221 1 22.62 139 GLU A O 1
ATOM 1049 N N . ASP A 1 140 ? 43.491 -9.991 -11.417 1 20.54 140 ASP A N 1
ATOM 1050 C CA . ASP A 1 140 ? 44.888 -10.354 -11.117 1 21.34 140 ASP A CA 1
ATOM 1051 C C . ASP A 1 140 ? 44.957 -11.534 -10.117 1 21.84 140 ASP A C 1
ATOM 1052 O O . ASP A 1 140 ? 46.063 -11.934 -9.721 1 23.73 140 ASP A O 1
ATOM 1057 N N . GLN A 1 141 ? 43.798 -12.082 -9.688 1 20.66 141 GLN A N 1
ATOM 1058 C CA . GLN A 1 141 ? 43.701 -13.147 -8.693 1 20.01 141 GLN A CA 1
ATOM 1059 C C . GLN A 1 141 ? 42.884 -14.333 -9.228 1 20.1 141 GLN A C 1
ATOM 1060 O O . GLN A 1 141 ? 42.224 -15.01 -8.442 1 20.96 141 GLN A O 1
ATOM 1066 N N . LEU A 1 142 ? 42.927 -14.588 -10.544 1 20.07 142 LEU A N 1
ATOM 1067 C CA . LEU A 1 142 ? 42.183 -15.711 -11.12 1 20.76 142 LEU A CA 1
ATOM 1068 C C . LEU A 1 142 ? 42.582 -17.055 -10.526 1 21.47 142 LEU A C 1
ATOM 1069 O O . LEU A 1 142 ? 41.678 -17.842 -10.26 1 21.62 142 LEU A O 1
ATOM 1074 N N . PRO A 1 143 ? 43.884 -17.338 -10.27 1 21.32 143 PRO A N 1
ATOM 1075 C CA . PRO A 1 143 ? 44.226 -18.652 -9.691 1 21.18 143 PRO A CA 1
ATOM 1076 C C . PRO A 1 143 ? 43.576 -18.853 -8.329 1 21.45 143 PRO A C 1
ATOM 1077 O O . PRO A 1 143 ? 43.036 -19.919 -8.048 1 21.93 143 PRO A O 1
ATOM 1081 N N . GLU A 1 144 ? 43.594 -17.806 -7.493 1 21.13 144 GLU A N 1
ATOM 1082 C CA . GLU A 1 144 ? 43.027 -17.856 -6.156 1 21.38 144 GLU A CA 1
ATOM 1083 C C . GLU A 1 144 ? 41.496 -18.042 -6.209 1 21.45 144 GLU A C 1
ATOM 1084 O O . GLU A 1 144 ? 40.917 -18.817 -5.437 1 21.18 144 GLU A O 1
ATOM 1090 N N . LEU A 1 145 ? 40.814 -17.301 -7.117 1 19.92 145 LEU A N 1
ATOM 1091 C CA . LEU A 1 145 ? 39.367 -17.439 -7.243 1 20.08 145 LEU A CA 1
ATOM 1092 C C . LEU A 1 145 ? 39.007 -18.851 -7.735 1 19.53 145 LEU A C 1
ATOM 1093 O O . LEU A 1 145 ? 38.088 -19.507 -7.221 1 19.79 145 LEU A O 1
ATOM 1098 N N . ALA A 1 146 ? 39.722 -19.33 -8.77 1 19.36 146 ALA A N 1
ATOM 1099 C CA . ALA A 1 146 ? 39.441 -20.645 -9.328 1 18.94 146 ALA A CA 1
ATOM 1100 C C . ALA A 1 146 ? 39.615 -21.742 -8.272 1 19.01 146 ALA A C 1
ATOM 1101 O O . ALA A 1 146 ? 38.783 -22.638 -8.199 1 19.45 146 ALA A O 1
ATOM 1103 N N . LEU A 1 147 ? 40.629 -21.606 -7.425 1 19.64 147 LEU A N 1
ATOM 1104 C CA . LEU A 1 147 ? 40.835 -22.572 -6.345 1 21.08 147 LEU A CA 1
ATOM 1105 C C . LEU A 1 147 ? 39.693 -22.489 -5.342 1 21.37 147 LEU A C 1
ATOM 1106 O O . LEU A 1 147 ? 39.113 -23.517 -5.002 1 22.14 147 LEU A O 1
ATOM 1111 N N . ALA A 1 148 ? 39.322 -21.274 -4.892 1 21.59 148 ALA A N 1
ATOM 1112 C CA . ALA A 1 148 ? 38.255 -21.09 -3.906 1 23.75 148 ALA A CA 1
ATOM 1113 C C . ALA A 1 148 ? 36.956 -21.704 -4.379 1 24.12 148 ALA A C 1
ATOM 1114 O O . ALA A 1 148 ? 36.285 -22.411 -3.63 1 24.94 148 ALA A O 1
ATOM 1116 N N . LEU A 1 149 ? 36.645 -21.527 -5.664 1 23.29 149 LEU A N 1
ATOM 1117 C CA . LEU A 1 149 ? 35.452 -22.115 -6.244 1 24.46 149 LEU A CA 1
ATOM 1118 C C . LEU A 1 149 ? 35.563 -23.655 -6.36 1 25.52 149 LEU A C 1
ATOM 1119 O O . LEU A 1 149 ? 34.582 -24.352 -6.133 1 27.63 149 LEU A O 1
ATOM 1124 N N A SER A 1 150 ? 36.752 -24.18 -6.674 0.5 25.38 150 SER A N 1
ATOM 1125 N N B SER A 1 150 ? 36.749 -24.187 -6.68 0.5 24.67 150 SER A N 1
ATOM 1126 C CA A SER A 1 150 ? 36.976 -25.618 -6.833 0.5 25.78 150 SER A CA 1
ATOM 1127 C CA B SER A 1 150 ? 36.939 -25.631 -6.83 0.5 24.36 150 SER A CA 1
ATOM 1128 C C A SER A 1 150 ? 36.903 -26.407 -5.524 0.5 26.78 150 SER A C 1
ATOM 1129 C C B SER A 1 150 ? 36.853 -26.405 -5.511 0.5 26.17 150 SER A C 1
ATOM 1130 O O A SER A 1 150 ? 36.632 -27.606 -5.561 0.5 27.43 150 SER A O 1
ATOM 1131 O O B SER A 1 150 ? 36.539 -27.594 -5.531 0.5 26.89 150 SER A O 1
ATOM 1136 N N . LEU A 1 151 ? 37.192 -25.763 -4.386 1 26.37 151 LEU A N 1
ATOM 1137 C CA . LEU A 1 151 ? 37.184 -26.446 -3.08 1 27.68 151 LEU A CA 1
ATOM 1138 C C . LEU A 1 151 ? 35.816 -26.874 -2.597 1 30.16 151 LEU A C 1
ATOM 1139 O O . LEU A 1 151 ? 35.715 -27.828 -1.813 1 30.41 151 LEU A O 1
ATOM 1144 N N . VAL A 1 152 ? 34.762 -26.194 -3.063 1 31.25 152 VAL A N 1
ATOM 1145 C CA . VAL A 1 152 ? 33.402 -26.53 -2.659 1 33.3 152 VAL A CA 1
ATOM 1146 C C . VAL A 1 152 ? 32.648 -27.375 -3.703 1 34.76 152 VAL A C 1
ATOM 1147 O O . VAL A 1 152 ? 31.482 -27.678 -3.491 1 35.83 152 VAL A O 1
ATOM 1151 N N . ALA A 1 153 ? 33.291 -27.767 -4.809 1 35.05 153 ALA A N 1
ATOM 1152 C CA . ALA A 1 153 ? 32.645 -28.473 -5.918 1 36.46 153 ALA A CA 1
ATOM 1153 C C . ALA A 1 153 ? 31.984 -29.814 -5.591 1 38.18 153 ALA A C 1
ATOM 1154 O O . ALA A 1 153 ? 30.917 -30.105 -6.148 1 38.98 153 ALA A O 1
ATOM 1156 N N . THR A 1 154 ? 32.618 -30.651 -4.756 1 37.95 154 THR A N 1
ATOM 1157 C CA . THR A 1 154 ? 32.057 -31.979 -4.487 1 38.56 154 THR A CA 1
ATOM 1158 C C . THR A 1 154 ? 31.027 -32.003 -3.348 1 39.65 154 THR A C 1
ATOM 1159 O O . THR A 1 154 ? 30.349 -33.016 -3.183 1 40 154 THR A O 1
ATOM 1163 N N . ALA A 1 155 ? 30.869 -30.893 -2.604 1 40.09 155 ALA A N 1
ATOM 1164 C CA . ALA A 1 155 ? 29.917 -30.819 -1.493 1 41.33 155 ALA A CA 1
ATOM 1165 C C . ALA A 1 155 ? 28.462 -30.895 -1.959 1 42.66 155 ALA A C 1
ATOM 1166 O O . ALA A 1 155 ? 28.162 -30.569 -3.112 1 43.3 155 ALA A O 1
ATOM 1168 N N . LYS B 1 2 ? 11.524 -12.08 23.618 1 35.23 2 LYS B N 1
ATOM 1169 C CA . LYS B 1 2 ? 10.64 -11.071 23.055 1 34.82 2 LYS B CA 1
ATOM 1170 C C . LYS B 1 2 ? 11.349 -10.295 21.944 1 33.08 2 LYS B C 1
ATOM 1171 O O . LYS B 1 2 ? 12.565 -10.087 21.999 1 33.8 2 LYS B O 1
ATOM 1175 N N . GLU B 1 3 ? 10.599 -9.924 20.909 1 30.81 3 GLU B N 1
ATOM 1176 C CA . GLU B 1 3 ? 11.178 -9.237 19.755 1 28.43 3 GLU B CA 1
ATOM 1177 C C . GLU B 1 3 ? 11.657 -7.833 20.096 1 25.22 3 GLU B C 1
ATOM 1178 O O . GLU B 1 3 ? 10.974 -7.104 20.807 1 24.95 3 GLU B O 1
ATOM 1184 N N . LYS B 1 4 ? 12.813 -7.447 19.556 1 22.67 4 LYS B N 1
ATOM 1185 C CA . LYS B 1 4 ? 13.297 -6.08 19.694 1 21.29 4 LYS B CA 1
ATOM 1186 C C . LYS B 1 4 ? 12.894 -5.303 18.429 1 20.12 4 LYS B C 1
ATOM 1187 O O . LYS B 1 4 ? 12.557 -5.883 17.384 1 20.69 4 LYS B O 1
ATOM 1193 N N . ILE B 1 5 ? 12.962 -3.982 18.516 1 18.29 5 ILE B N 1
ATOM 1194 C CA . ILE B 1 5 ? 12.669 -3.125 17.371 1 17.11 5 ILE B CA 1
ATOM 1195 C C . ILE B 1 5 ? 13.726 -2.058 17.239 1 17.13 5 ILE B C 1
ATOM 1196 O O . ILE B 1 5 ? 14.289 -1.634 18.245 1 17.79 5 ILE B O 1
ATOM 1201 N N . ILE B 1 6 ? 14.006 -1.625 16.014 1 15.82 6 ILE B N 1
ATOM 1202 C CA . ILE B 1 6 ? 14.85 -0.448 15.809 1 15.49 6 ILE B CA 1
ATOM 1203 C C . ILE B 1 6 ? 13.869 0.723 15.757 1 16.42 6 ILE B C 1
ATOM 1204 O O . ILE B 1 6 ? 12.784 0.594 15.167 1 17.03 6 ILE B O 1
ATOM 1209 N N . VAL B 1 7 ? 14.207 1.845 16.406 1 15.24 7 VAL B N 1
ATOM 1210 C CA A VAL B 1 7 ? 13.298 2.988 16.503 0.7 14.54 7 VAL B CA 1
ATOM 1211 C CA B VAL B 1 7 ? 13.295 2.973 16.446 0.3 15.18 7 VAL B CA 1
ATOM 1212 C C . VAL B 1 7 ? 14.001 4.265 16.115 1 15.34 7 VAL B C 1
ATOM 1213 O O . VAL B 1 7 ? 15.089 4.537 16.629 1 15.02 7 VAL B O 1
ATOM 1220 N N . SER B 1 8 ? 13.357 5.128 15.305 1 14.86 8 SER B N 1
ATOM 1221 C CA . SER B 1 8 ? 13.925 6.446 14.99 1 14.32 8 SER B CA 1
ATOM 1222 C C . SER B 1 8 ? 14.234 7.181 16.297 1 14.98 8 SER B C 1
ATOM 1223 O O . SER B 1 8 ? 13.352 7.294 17.152 1 15.15 8 SER B O 1
ATOM 1226 N N . ALA B 1 9 ? 15.481 7.633 16.462 1 14.98 9 ALA B N 1
ATOM 1227 C CA . ALA B 1 9 ? 15.897 8.218 17.741 1 15.43 9 ALA B CA 1
ATOM 1228 C C . ALA B 1 9 ? 15.083 9.447 18.12 1 16.15 9 ALA B C 1
ATOM 1229 O O . ALA B 1 9 ? 14.874 9.696 19.312 1 16.55 9 ALA B O 1
ATOM 1231 N N . CYS B 1 10 ? 14.606 10.201 17.125 1 15.64 10 CYS B N 1
ATOM 1232 C CA . CYS B 1 10 ? 13.802 11.378 17.405 1 16.35 10 CYS B CA 1
ATOM 1233 C C . CYS B 1 10 ? 12.468 10.999 18.053 1 17.38 10 CYS B C 1
ATOM 1234 O O . CYS B 1 10 ? 11.97 11.788 18.854 1 17.91 10 CYS B O 1
ATOM 1237 N N . LEU B 1 11 ? 11.914 9.81 17.746 1 16.4 11 LEU B N 1
ATOM 1238 C CA . LEU B 1 11 ? 10.638 9.379 18.375 1 17.04 11 LEU B CA 1
ATOM 1239 C C . LEU B 1 11 ? 10.807 9.145 19.866 1 18.56 11 LEU B C 1
ATOM 1240 O O . LEU B 1 11 ? 9.817 9.224 20.621 1 19.68 11 LEU B O 1
ATOM 1245 N N . LEU B 1 12 ? 12.038 8.837 20.303 1 18.06 12 LEU B N 1
ATOM 1246 C CA . LEU B 1 12 ? 12.347 8.64 21.714 1 19.73 12 LEU B CA 1
ATOM 1247 C C . LEU B 1 12 ? 12.699 9.957 22.436 1 21.67 12 LEU B C 1
ATOM 1248 O O . LEU B 1 12 ? 13.043 9.926 23.617 1 23.77 12 LEU B O 1
ATOM 1253 N N . GLY B 1 13 ? 12.597 11.086 21.756 1 21.38 13 GLY B N 1
ATOM 1254 C CA . GLY B 1 13 ? 12.889 12.383 22.354 1 21.39 13 GLY B CA 1
ATOM 1255 C C . GLY B 1 13 ? 14.301 12.877 22.181 1 21.79 13 GLY B C 1
ATOM 1256 O O . GLY B 1 13 ? 14.643 13.941 22.721 1 22.13 13 GLY B O 1
ATOM 1257 N N . GLN B 1 14 ? 15.14 12.121 21.452 1 19.37 14 GLN B N 1
ATOM 1258 C CA . GLN B 1 14 ? 16.52 12.538 21.267 1 18.53 14 GLN B CA 1
ATOM 1259 C C . GLN B 1 14 ? 16.567 13.705 20.281 1 19.27 14 GLN B C 1
ATOM 1260 O O . GLN B 1 14 ? 15.87 13.699 19.27 1 18.9 14 GLN B O 1
ATOM 1266 N N . PRO B 1 15 ? 17.372 14.738 20.608 1 20.31 15 PRO B N 1
ATOM 1267 C CA . PRO B 1 15 ? 17.4 15.952 19.78 1 21.12 15 PRO B CA 1
ATOM 1268 C C . PRO B 1 15 ? 18.25 15.805 18.517 1 21.76 15 PRO B C 1
ATOM 1269 O O . PRO B 1 15 ? 19.176 16.574 18.305 1 22.59 15 PRO B O 1
ATOM 1273 N N . VAL B 1 16 ? 17.988 14.745 17.719 1 20.17 16 VAL B N 1
ATOM 1274 C CA . VAL B 1 16 ? 18.707 14.415 16.469 1 19.28 16 VAL B CA 1
ATOM 1275 C C . VAL B 1 16 ? 18.058 15.008 15.225 1 18.78 16 VAL B C 1
ATOM 1276 O O . VAL B 1 16 ? 18.643 14.894 14.143 1 18.87 16 VAL B O 1
ATOM 1280 N N A ARG B 1 17 ? 16.854 15.633 15.353 0.7 19.24 17 ARG B N 1
ATOM 1281 N N B ARG B 1 17 ? 16.867 15.61 15.351 0.3 18.55 17 ARG B N 1
ATOM 1282 C CA A ARG B 1 17 ? 16.137 16.216 14.218 0.7 19.82 17 ARG B CA 1
ATOM 1283 C CA B ARG B 1 17 ? 16.141 16.206 14.239 0.3 18.63 17 ARG B CA 1
ATOM 1284 C C A ARG B 1 17 ? 16.965 17.27 13.524 0.7 20.92 17 ARG B C 1
ATOM 1285 C C B ARG B 1 17 ? 16.974 17.261 13.525 0.3 20.16 17 ARG B C 1
ATOM 1286 O O A ARG B 1 17 ? 17.855 17.863 14.14 0.7 21.48 17 ARG B O 1
ATOM 1287 O O B ARG B 1 17 ? 17.877 17.842 14.131 0.3 20.5 17 ARG B O 1
ATOM 1302 N N . TYR B 1 18 ? 16.657 17.548 12.257 1 20.82 18 TYR B N 1
ATOM 1303 C CA . TYR B 1 18 ? 17.41 18.538 11.491 1 21.85 18 TYR B CA 1
ATOM 1304 C C . TYR B 1 18 ? 17.435 19.917 12.177 1 22.56 18 TYR B C 1
ATOM 1305 O O . TYR B 1 18 ? 18.388 20.65 11.992 1 22.43 18 TYR B O 1
ATOM 1314 N N . ASP B 1 19 ? 16.385 20.243 12.953 1 23.13 19 ASP B N 1
ATOM 1315 C CA . ASP B 1 19 ? 16.319 21.53 13.645 1 25 19 ASP B CA 1
ATOM 1316 C C . ASP B 1 19 ? 16.834 21.486 15.088 1 26.23 19 ASP B C 1
ATOM 1317 O O . ASP B 1 19 ? 16.701 22.475 15.818 1 27.71 19 ASP B O 1
ATOM 1322 N N . GLY B 1 20 ? 17.426 20.368 15.498 1 25.94 20 GLY B N 1
ATOM 1323 C CA . GLY B 1 20 ? 17.962 20.188 16.833 1 27.05 20 GLY B CA 1
ATOM 1324 C C . GLY B 1 20 ? 16.929 20.049 17.925 1 28.51 20 GLY B C 1
ATOM 1325 O O . GLY B 1 20 ? 17.305 20.006 19.1 1 29.24 20 GLY B O 1
ATOM 1326 N N . GLN B 1 21 ? 15.647 19.95 17.566 1 29.67 21 GLN B N 1
ATOM 1327 C CA . GLN B 1 21 ? 14.598 19.853 18.581 1 32.51 21 GLN B CA 1
ATOM 1328 C C . GLN B 1 21 ? 14.427 18.462 19.137 1 34.2 21 GLN B C 1
ATOM 1329 O O . GLN B 1 21 ? 14.707 17.478 18.443 1 34.21 21 GLN B O 1
ATOM 1332 N N . SER B 1 22 ? 14.004 18.421 20.439 1 35.08 22 SER B N 1
ATOM 1333 C CA . SER B 1 22 ? 13.623 17.229 21.193 1 35.76 22 SER B CA 1
ATOM 1334 C C . SER B 1 22 ? 12.099 17.181 21.108 1 36.62 22 SER B C 1
ATOM 1335 O O . SER B 1 22 ? 11.416 17.962 21.786 1 37.26 22 SER B O 1
ATOM 1338 N N . LYS B 1 23 ? 11.568 16.314 20.242 1 36 23 LYS B N 1
ATOM 1339 C CA . LYS B 1 23 ? 10.138 16.196 19.967 1 35.84 23 LYS B CA 1
ATOM 1340 C C . LYS B 1 23 ? 9.681 14.719 19.874 1 35.16 23 LYS B C 1
ATOM 1341 O O . LYS B 1 23 ? 9.331 14.236 18.797 1 36.33 23 LYS B O 1
ATOM 1343 N N . GLY B 1 24 ? 9.725 14.026 20.997 1 33.1 24 GLY B N 1
ATOM 1344 C CA . GLY B 1 24 ? 9.331 12.63 21.111 1 31.88 24 GLY B CA 1
ATOM 1345 C C . GLY B 1 24 ? 7.839 12.44 21.201 1 31.31 24 GLY B C 1
ATOM 1346 O O . GLY B 1 24 ? 7.09 13.402 21.413 1 31.88 24 GLY B O 1
ATOM 1347 N N . ILE B 1 25 ? 7.412 11.213 20.982 1 29.61 25 ILE B N 1
ATOM 1348 C CA . ILE B 1 25 ? 5.996 10.902 21.054 1 29.21 25 ILE B CA 1
ATOM 1349 C C . ILE B 1 25 ? 5.653 10.447 22.47 1 30.12 25 ILE B C 1
ATOM 1350 O O . ILE B 1 25 ? 6.517 10.003 23.244 1 30.98 25 ILE B O 1
ATOM 1355 N N . VAL B 1 26 ? 4.385 10.566 22.805 1 29.45 26 VAL B N 1
ATOM 1356 C CA . VAL B 1 26 ? 3.875 10.161 24.1 1 29.6 26 VAL B CA 1
ATOM 1357 C C . VAL B 1 26 ? 3.249 8.813 23.893 1 28.39 26 VAL B C 1
ATOM 1358 O O . VAL B 1 26 ? 2.28 8.686 23.138 1 29.81 26 VAL B O 1
ATOM 1362 N N . SER B 1 27 ? 3.869 7.782 24.458 1 26.12 27 SER B N 1
ATOM 1363 C CA . SER B 1 27 ? 3.369 6.435 24.312 1 24.58 27 SER B CA 1
ATOM 1364 C C . SER B 1 27 ? 3.757 5.608 25.501 1 24.8 27 SER B C 1
ATOM 1365 O O . SER B 1 27 ? 4.94 5.293 25.67 1 24.96 27 SER B O 1
ATOM 1368 N N . ASN B 1 28 ? 2.77 5.18 26.295 1 23.86 28 ASN B N 1
ATOM 1369 C CA . ASN B 1 28 ? 3.047 4.302 27.43 1 23.78 28 ASN B CA 1
ATOM 1370 C C . ASN B 1 28 ? 3.633 2.965 26.935 1 23.17 28 ASN B C 1
ATOM 1371 O O . ASN B 1 28 ? 4.519 2.389 27.577 1 23.05 28 ASN B O 1
ATOM 1376 N N . TRP B 1 29 ? 3.123 2.468 25.808 1 22.29 29 TRP B N 1
ATOM 1377 C CA . TRP B 1 29 ? 3.571 1.202 25.259 1 21.75 29 TRP B CA 1
ATOM 1378 C C . TRP B 1 29 ? 5.051 1.291 24.852 1 21.01 29 TRP B C 1
ATOM 1379 O O . TRP B 1 29 ? 5.828 0.413 25.231 1 21.53 29 TRP B O 1
ATOM 1390 N N . LEU B 1 30 ? 5.428 2.338 24.114 1 20.58 30 LEU B N 1
ATOM 1391 C CA . LEU B 1 30 ? 6.82 2.483 23.681 1 20.06 30 LEU B CA 1
ATOM 1392 C C . LEU B 1 30 ? 7.74 2.711 24.895 1 20.24 30 LEU B C 1
ATOM 1393 O O . LEU B 1 30 ? 8.842 2.155 24.937 1 20.33 30 LEU B O 1
ATOM 1398 N N . ASP B 1 31 ? 7.263 3.43 25.923 1 19.91 31 ASP B N 1
ATOM 1399 C CA . ASP B 1 31 ? 8.053 3.632 27.145 1 20.13 31 ASP B CA 1
ATOM 1400 C C . ASP B 1 31 ? 8.316 2.29 27.827 1 20.64 31 ASP B C 1
ATOM 1401 O O . ASP B 1 31 ? 9.445 2.021 28.245 1 21.14 31 ASP B O 1
ATOM 1406 N N . ALA B 1 32 ? 7.29 1.419 27.897 1 20.06 32 ALA B N 1
ATOM 1407 C CA . ALA B 1 32 ? 7.421 0.087 28.496 1 20.55 32 ALA B CA 1
ATOM 1408 C C . ALA B 1 32 ? 8.393 -0.783 27.688 1 20.07 32 ALA B C 1
ATOM 1409 O O . ALA B 1 32 ? 9.178 -1.519 28.271 1 20.32 32 ALA B O 1
ATOM 1411 N N . LEU B 1 33 ? 8.347 -0.683 26.361 1 20.07 33 LEU B N 1
ATOM 1412 C CA . LEU B 1 33 ? 9.26 -1.44 25.504 1 20.54 33 LEU B CA 1
ATOM 1413 C C . LEU B 1 33 ? 10.725 -1.011 25.772 1 19.87 33 LEU B C 1
ATOM 1414 O O . LEU B 1 33 ? 11.609 -1.866 25.9 1 20.28 33 LEU B O 1
ATOM 1419 N N . GLY B 1 34 ? 10.943 0.275 25.911 1 19.6 34 GLY B N 1
ATOM 1420 C CA . GLY B 1 34 ? 12.268 0.81 26.228 1 19.79 34 GLY B CA 1
ATOM 1421 C C . GLY B 1 34 ? 12.721 0.364 27.61 1 19.83 34 GLY B C 1
ATOM 1422 O O . GLY B 1 34 ? 13.883 -0.049 27.793 1 19.22 34 GLY B O 1
ATOM 1423 N N . ALA B 1 35 ? 11.786 0.345 28.581 1 19.62 35 ALA B N 1
ATOM 1424 C CA . ALA B 1 35 ? 12.091 -0.124 29.936 1 19.98 35 ALA B CA 1
ATOM 1425 C C . ALA B 1 35 ? 12.473 -1.603 29.98 1 19.45 35 ALA B C 1
ATOM 1426 O O . ALA B 1 35 ? 13.162 -2.01 30.908 1 21.24 35 ALA B O 1
ATOM 1428 N N . GLU B 1 36 ? 12.072 -2.404 28.992 1 17.72 36 GLU B N 1
ATOM 1429 C CA . GLU B 1 36 ? 12.492 -3.802 28.879 1 18.13 36 GLU B CA 1
ATOM 1430 C C . GLU B 1 36 ? 13.769 -3.987 28.035 1 18.33 36 GLU B C 1
ATOM 1431 O O . GLU B 1 36 ? 14.185 -5.125 27.808 1 19.31 36 GLU B O 1
ATOM 1437 N N . GLY B 1 37 ? 14.36 -2.894 27.546 1 16.83 37 GLY B N 1
ATOM 1438 C CA . GLY B 1 37 ? 15.569 -2.958 26.727 1 16.62 37 GLY B CA 1
ATOM 1439 C C . GLY B 1 37 ? 15.315 -3.458 25.309 1 17.49 37 GLY B C 1
ATOM 1440 O O . GLY B 1 37 ? 16.229 -3.988 24.668 1 18.82 37 GLY B O 1
ATOM 1441 N N . ARG B 1 38 ? 14.075 -3.292 24.818 1 17.39 38 ARG B N 1
ATOM 1442 C CA . ARG B 1 38 ? 13.696 -3.823 23.501 1 17.45 38 ARG B CA 1
ATOM 1443 C C . ARG B 1 38 ? 13.668 -2.801 22.383 1 18.78 38 ARG B C 1
ATOM 1444 O O . ARG B 1 38 ? 13.269 -3.164 21.267 1 19.62 38 ARG B O 1
ATOM 1452 N N . ALA B 1 39 ? 14.167 -1.575 22.621 1 18.22 39 ALA B N 1
ATOM 1453 C CA . ALA B 1 39 ? 14.213 -0.584 21.546 1 19.34 39 ALA B CA 1
ATOM 1454 C C . ALA B 1 39 ? 15.675 -0.225 21.259 1 19.86 39 ALA B C 1
ATOM 1455 O O . ALA B 1 39 ? 16.468 0.068 22.167 1 22.01 39 ALA B O 1
ATOM 1457 N N . LEU B 1 40 ? 16.055 -0.282 19.991 1 17.26 40 LEU B N 1
ATOM 1458 C CA . LEU B 1 40 ? 17.416 0.11 19.608 1 16.68 40 LEU B CA 1
ATOM 1459 C C . LEU B 1 40 ? 17.241 1.493 18.944 1 16.21 40 LEU B C 1
ATOM 1460 O O . LEU B 1 40 ? 16.688 1.573 17.847 1 16.58 40 LEU B O 1
ATOM 1465 N N . ALA B 1 41 ? 17.664 2.586 19.616 1 14.84 41 ALA B N 1
ATOM 1466 C CA . ALA B 1 41 ? 17.512 3.95 19.079 1 14.58 41 ALA B CA 1
ATOM 1467 C C . ALA B 1 41 ? 18.494 4.119 17.922 1 14.66 41 ALA B C 1
ATOM 1468 O O . ALA B 1 41 ? 19.68 3.749 18.036 1 15.36 41 ALA B O 1
ATOM 1470 N N . PHE B 1 42 ? 18.02 4.737 16.833 1 13.85 42 PHE B N 1
ATOM 1471 C CA . PHE B 1 42 ? 18.906 4.896 15.682 1 14.42 42 PHE B CA 1
ATOM 1472 C C . PHE B 1 42 ? 18.47 6.077 14.881 1 14.77 42 PHE B C 1
ATOM 1473 O O . PHE B 1 42 ? 17.276 6.245 14.648 1 14.85 42 PHE B O 1
ATOM 1481 N N . CYS B 1 43 ? 19.416 6.906 14.453 1 14.15 43 CYS B N 1
ATOM 1482 C CA . CYS B 1 43 ? 19.092 8.004 13.541 1 13.83 43 CYS B CA 1
ATOM 1483 C C . CYS B 1 43 ? 19.935 7.799 12.278 1 14.43 43 CYS B C 1
ATOM 1484 O O . CYS B 1 43 ? 21.133 8.004 12.317 1 14.2 43 CYS B O 1
ATOM 1487 N N . PRO B 1 44 ? 19.323 7.416 11.157 1 14.24 44 PRO B N 1
ATOM 1488 C CA . PRO B 1 44 ? 20.113 7.187 9.932 1 13.93 44 PRO B CA 1
ATOM 1489 C C . PRO B 1 44 ? 20.907 8.39 9.462 1 13.67 44 PRO B C 1
ATOM 1490 O O . PRO B 1 44 ? 22.009 8.205 8.956 1 15.39 44 PRO B O 1
ATOM 1494 N N . GLU B 1 45 ? 20.366 9.607 9.618 1 14.04 45 GLU B N 1
ATOM 1495 C CA . GLU B 1 45 ? 21.091 10.786 9.134 1 15.01 45 GLU B CA 1
ATOM 1496 C C . GLU B 1 45 ? 22.327 11.069 9.944 1 15.91 45 GLU B C 1
ATOM 1497 O O . GLU B 1 45 ? 23.405 11.304 9.354 1 17.06 45 GLU B O 1
ATOM 1503 N N . VAL B 1 46 ? 22.224 10.979 11.273 1 16.12 46 VAL B N 1
ATOM 1504 C CA . VAL B 1 46 ? 23.4 11.181 12.106 1 16.58 46 VAL B CA 1
ATOM 1505 C C . VAL B 1 46 ? 24.377 10.004 11.93 1 16.2 46 VAL B C 1
ATOM 1506 O O . VAL B 1 46 ? 25.585 10.229 11.773 1 17.19 46 VAL B O 1
ATOM 1510 N N . ALA B 1 47 ? 23.873 8.772 11.822 1 15.08 47 ALA B N 1
ATOM 1511 C CA . ALA B 1 47 ? 24.75 7.622 11.63 1 15.37 47 ALA B CA 1
ATOM 1512 C C . ALA B 1 47 ? 25.501 7.718 10.288 1 16.36 47 ALA B C 1
ATOM 1513 O O . ALA B 1 47 ? 26.65 7.3 10.184 1 17.73 47 ALA B O 1
ATOM 1515 N N . GLY B 1 48 ? 24.838 8.299 9.294 1 15.34 48 GLY B N 1
ATOM 1516 C CA . GLY B 1 48 ? 25.401 8.475 7.954 1 16.56 48 GLY B CA 1
ATOM 1517 C C . GLY B 1 48 ? 26.429 9.589 7.87 1 17.51 48 GLY B C 1
ATOM 1518 O O . GLY B 1 48 ? 27.068 9.739 6.82 1 19.29 48 GLY B O 1
ATOM 1519 N N . GLY B 1 49 ? 26.601 10.357 8.942 1 17.64 49 GLY B N 1
ATOM 1520 C CA . GLY B 1 49 ? 27.615 11.415 9 1 18.47 49 GLY B CA 1
ATOM 1521 C C . GLY B 1 49 ? 27.121 12.842 8.918 1 19.62 49 GLY B C 1
ATOM 1522 O O . GLY B 1 49 ? 27.942 13.764 8.847 1 22.32 49 GLY B O 1
ATOM 1523 N N . LEU B 1 50 ? 25.797 13.07 8.932 1 17.86 50 LEU B N 1
ATOM 1524 C CA . LEU B 1 50 ? 25.26 14.424 8.858 1 17.94 50 LEU B CA 1
ATOM 1525 C C . LEU B 1 50 ? 25.238 15.075 10.241 1 19.01 50 LEU B C 1
ATOM 1526 O O . LEU B 1 50 ? 25.13 14.388 11.269 1 19.09 50 LEU B O 1
ATOM 1531 N N . PRO B 1 51 ? 25.361 16.398 10.294 1 20.08 51 PRO B N 1
ATOM 1532 C CA . PRO B 1 51 ? 25.413 17.079 11.598 1 20.08 51 PRO B CA 1
ATOM 1533 C C . PRO B 1 51 ? 24.032 17.416 12.151 1 20.77 51 PRO B C 1
ATOM 1534 O O . PRO B 1 51 ? 23.016 17.203 11.486 1 20.33 51 PRO B O 1
ATOM 1538 N N . THR B 1 52 ? 23.969 17.956 13.4 1 20.01 52 THR B N 1
ATOM 1539 C CA . THR B 1 52 ? 22.713 18.388 13.996 1 22.48 52 THR B CA 1
ATOM 1540 C C . THR B 1 52 ? 22.979 19.766 14.618 1 24.57 52 THR B C 1
ATOM 1541 O O . THR B 1 52 ? 23.84 19.872 15.489 1 25.94 52 THR B O 1
ATOM 1545 N N . PRO B 1 53 ? 22.335 20.839 14.153 1 25.53 53 PRO B N 1
ATOM 1546 C CA . PRO B 1 53 ? 21.331 20.903 13.088 1 24.54 53 PRO B CA 1
ATOM 1547 C C . PRO B 1 53 ? 21.903 20.705 11.689 1 23.06 53 PRO B C 1
ATOM 1548 O O . PRO B 1 53 ? 23.117 20.702 11.477 1 22.87 53 PRO B O 1
ATOM 1552 N N . ARG B 1 54 ? 20.996 20.544 10.724 1 21.52 54 ARG B N 1
ATOM 1553 C CA . ARG B 1 54 ? 21.361 20.369 9.322 1 20 54 ARG B CA 1
ATOM 1554 C C . ARG B 1 54 ? 20.213 20.922 8.482 1 19.88 54 ARG B C 1
ATOM 1555 O O . ARG B 1 54 ? 19.087 21.007 8.952 1 19.9 54 ARG B O 1
ATOM 1563 N N . PRO B 1 55 ? 20.476 21.321 7.232 1 20.2 55 PRO B N 1
ATOM 1564 C CA . PRO B 1 55 ? 19.382 21.837 6.395 1 20.54 55 PRO B CA 1
ATOM 1565 C C . PRO B 1 55 ? 18.372 20.732 6.069 1 21.79 55 PRO B C 1
ATOM 1566 O O . PRO B 1 55 ? 18.744 19.562 5.97 1 21.49 55 PRO B O 1
ATOM 1570 N N . PRO B 1 56 ? 17.112 21.104 5.834 1 22.33 56 PRO B N 1
ATOM 1571 C CA . PRO B 1 56 ? 16.136 20.103 5.378 1 22.5 56 PRO B CA 1
ATOM 1572 C C . PRO B 1 56 ? 16.576 19.527 4.008 1 21.1 56 PRO B C 1
ATOM 1573 O O . PRO B 1 56 ? 17.263 20.168 3.208 1 21.7 56 PRO B O 1
ATOM 1577 N N . ALA B 1 57 ? 16.204 18.277 3.778 1 19.72 57 ALA B N 1
ATOM 1578 C CA . ALA B 1 57 ? 16.519 17.609 2.522 1 18.95 57 ALA B CA 1
ATOM 1579 C C . ALA B 1 57 ? 15.308 16.839 2.053 1 18.77 57 ALA B C 1
ATOM 1580 O O . ALA B 1 57 ? 14.456 16.445 2.855 1 18.8 57 ALA B O 1
ATOM 1582 N N . GLU B 1 58 ? 15.221 16.633 0.742 1 17.51 58 GLU B N 1
ATOM 1583 C CA . GLU B 1 58 ? 14.111 15.873 0.164 1 16.98 58 GLU B CA 1
ATOM 1584 C C . GLU B 1 58 ? 14.638 14.892 -0.872 1 17.21 58 GLU B C 1
ATOM 1585 O O . GLU B 1 58 ? 15.671 15.139 -1.531 1 17.47 58 GLU B O 1
ATOM 1591 N N . ARG B 1 59 ? 13.919 13.78 -1.041 1 16.59 59 ARG B N 1
ATOM 1592 C CA . ARG B 1 59 ? 14.277 12.835 -2.088 1 16.85 59 ARG B CA 1
ATOM 1593 C C . ARG B 1 59 ? 13.932 13.417 -3.46 1 18.38 59 ARG B C 1
ATOM 1594 O O . ARG B 1 59 ? 12.942 14.13 -3.61 1 19.28 59 ARG B O 1
ATOM 1602 N N . GLN B 1 60 ? 14.734 13.083 -4.454 1 18.34 60 GLN B N 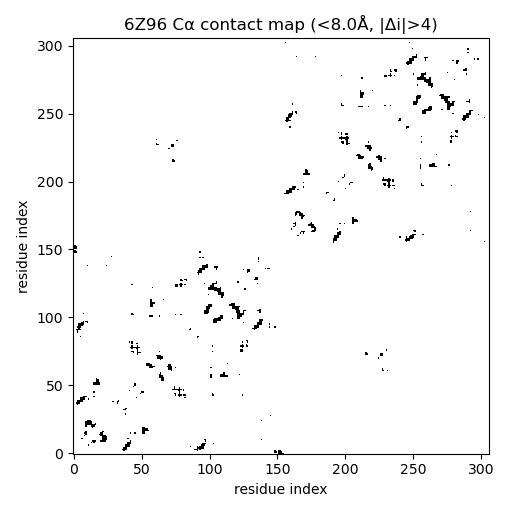1
ATOM 1603 C CA . GLN B 1 60 ? 14.457 13.363 -5.864 1 18.74 60 GLN B CA 1
ATOM 1604 C C . GLN B 1 60 ? 14.801 12.04 -6.519 1 19.78 60 GLN B C 1
ATOM 1605 O O . GLN B 1 60 ? 15.937 11.809 -6.922 1 19.62 60 GLN B O 1
ATOM 1611 N N . GLY B 1 61 ? 13.849 11.11 -6.454 1 21.07 61 GLY B N 1
ATOM 1612 C CA . GLY B 1 61 ? 14.098 9.747 -6.903 1 21.59 61 GLY B CA 1
ATOM 1613 C C . GLY B 1 61 ? 15.062 9.06 -5.966 1 20.64 61 GLY B C 1
ATOM 1614 O O . GLY B 1 61 ? 14.841 9.032 -4.742 1 20.97 61 GLY B O 1
ATOM 1615 N N . GLU B 1 62 ? 16.167 8.501 -6.516 1 19.98 62 GLU B N 1
ATOM 1616 C CA . GLU B 1 62 ? 17.179 7.878 -5.664 1 20 62 GLU B CA 1
ATOM 1617 C C . GLU B 1 62 ? 18.106 8.907 -5.049 1 18.32 62 GLU B C 1
ATOM 1618 O O . GLU B 1 62 ? 18.816 8.557 -4.115 1 19.42 62 GLU B O 1
ATOM 1624 N N . HIS B 1 63 ? 18.123 10.15 -5.537 1 15.99 63 HIS B N 1
ATOM 1625 C CA . HIS B 1 63 ? 18.98 11.181 -4.931 1 15.01 63 HIS B CA 1
ATOM 1626 C C . HIS B 1 63 ? 18.301 11.8 -3.722 1 15.73 63 HIS B C 1
ATOM 1627 O O . HIS B 1 63 ? 17.08 11.743 -3.587 1 15.51 63 HIS B O 1
ATOM 1634 N N . VAL B 1 64 ? 19.091 12.408 -2.834 1 15.09 64 VAL B N 1
ATOM 1635 C CA . VAL B 1 64 ? 18.564 13.164 -1.704 1 15.06 64 VAL B CA 1
ATOM 1636 C C . VAL B 1 64 ? 19.352 14.459 -1.722 1 15.02 64 VAL B C 1
ATOM 1637 O O . VAL B 1 64 ? 20.578 14.42 -1.833 1 15.55 64 VAL B O 1
ATOM 1641 N N . VAL B 1 65 ? 18.644 15.584 -1.789 1 15.77 65 VAL B N 1
ATOM 1642 C CA . VAL B 1 65 ? 19.322 16.876 -1.912 1 17.48 65 VAL B CA 1
ATOM 1643 C C . VAL B 1 65 ? 18.761 17.904 -0.939 1 18.19 65 VAL B C 1
ATOM 1644 O O . VAL B 1 65 ? 17.632 17.773 -0.469 1 17.8 65 VAL B O 1
ATOM 1648 N N . THR B 1 66 ? 19.552 18.942 -0.658 1 18.69 66 THR B N 1
ATOM 1649 C CA . THR B 1 66 ? 19.052 20.065 0.135 1 20.24 66 THR B CA 1
ATOM 1650 C C . THR B 1 66 ? 18.48 21.12 -0.862 1 22.12 66 THR B C 1
ATOM 1651 O O . THR B 1 66 ? 18.685 21.011 -2.073 1 22.8 66 THR B O 1
ATOM 1655 N N . GLU B 1 67 ? 17.797 22.154 -0.352 1 22.63 67 GLU B N 1
ATOM 1656 C CA . GLU B 1 67 ? 17.226 23.194 -1.215 1 24.19 67 GLU B CA 1
ATOM 1657 C C . GLU B 1 67 ? 18.301 23.942 -2.011 1 26.48 67 GLU B C 1
ATOM 1658 O O . GLU B 1 67 ? 18.038 24.372 -3.14 1 28.2 67 GLU B O 1
ATOM 1664 N N . SER B 1 68 ? 19.507 24.068 -1.451 1 27.26 68 SER B N 1
ATOM 1665 C CA . SER B 1 68 ? 20.634 24.71 -2.146 1 29.29 68 SER B CA 1
ATOM 1666 C C . SER B 1 68 ? 21.26 23.833 -3.241 1 29.82 68 SER B C 1
ATOM 1667 O O . SER B 1 68 ? 22.157 24.301 -3.939 1 31.17 68 SER B O 1
ATOM 1670 N N . GLY B 1 69 ? 20.818 22.574 -3.361 1 28.21 69 GLY B N 1
ATOM 1671 C CA . GLY B 1 69 ? 21.306 21.651 -4.371 1 27.47 69 GLY B CA 1
ATOM 1672 C C . GLY B 1 69 ? 22.419 20.728 -3.925 1 26.15 69 GLY B C 1
ATOM 1673 O O . GLY B 1 69 ? 22.921 19.96 -4.756 1 27.38 69 GLY B O 1
ATOM 1674 N N . LEU B 1 70 ? 22.79 20.754 -2.64 1 23.21 70 LEU B N 1
ATOM 1675 C CA . LEU B 1 70 ? 23.845 19.864 -2.165 1 21.73 70 LEU B CA 1
ATOM 1676 C C . LEU B 1 70 ? 23.325 18.443 -2.161 1 19.84 70 LEU B C 1
ATOM 1677 O O . LEU B 1 70 ? 22.233 18.204 -1.656 1 19.61 70 LEU B O 1
ATOM 1682 N N . ASP B 1 71 ? 24.095 17.508 -2.722 1 18.64 71 ASP B N 1
ATOM 1683 C CA . ASP B 1 71 ? 23.671 16.121 -2.792 1 17.54 71 ASP B CA 1
ATOM 1684 C C . ASP B 1 71 ? 24.16 15.367 -1.562 1 17.53 71 ASP B C 1
ATOM 1685 O O . ASP B 1 71 ? 25.359 15.204 -1.35 1 18.9 71 ASP B O 1
ATOM 1690 N N . VAL B 1 72 ? 23.209 14.902 -0.746 1 16.24 72 VAL B N 1
ATOM 1691 C CA . VAL B 1 72 ? 23.506 14.17 0.48 1 16.19 72 VAL B CA 1
ATOM 1692 C C . VAL B 1 72 ? 23.12 12.699 0.387 1 15.39 72 VAL B C 1
ATOM 1693 O O . VAL B 1 72 ? 23.027 12.024 1.414 1 15.99 72 VAL B O 1
ATOM 1697 N N . THR B 1 73 ? 22.963 12.161 -0.839 1 14.47 73 THR B N 1
ATOM 1698 C CA . THR B 1 73 ? 22.559 10.763 -0.999 1 14 73 THR B CA 1
ATOM 1699 C C . THR B 1 73 ? 23.558 9.824 -0.361 1 14.14 73 THR B C 1
ATOM 1700 O O . THR B 1 73 ? 23.155 8.825 0.227 1 14.93 73 THR B O 1
ATOM 1704 N N . ALA B 1 74 ? 24.872 10.137 -0.45 1 14.28 74 ALA B N 1
ATOM 1705 C CA . ALA B 1 74 ? 25.893 9.239 0.121 1 14.57 74 ALA B CA 1
ATOM 1706 C C . ALA B 1 74 ? 25.639 9.003 1.624 1 14.63 74 ALA B C 1
ATOM 1707 O O . ALA B 1 74 ? 25.706 7.867 2.08 1 15.45 74 ALA B O 1
ATOM 1709 N N . GLU B 1 75 ? 25.296 10.066 2.35 1 14.41 75 GLU B N 1
ATOM 1710 C CA . GLU B 1 75 ? 25.074 9.953 3.785 1 15.17 75 GLU B CA 1
ATOM 1711 C C . GLU B 1 75 ? 23.76 9.244 4.081 1 15.03 75 GLU B C 1
ATOM 1712 O O . GLU B 1 75 ? 23.69 8.425 5.006 1 15.61 75 GLU B O 1
ATOM 1718 N N . PHE B 1 76 ? 22.726 9.51 3.285 1 14.25 76 PHE B N 1
ATOM 1719 C CA . PHE B 1 76 ? 21.436 8.84 3.468 1 14.2 76 PHE B CA 1
ATOM 1720 C C . PHE B 1 76 ? 21.584 7.342 3.217 1 14.41 76 PHE B C 1
ATOM 1721 O O . PHE B 1 76 ? 21.029 6.54 3.966 1 14.64 76 PHE B O 1
ATOM 1729 N N . ASP B 1 77 ? 22.32 6.958 2.161 1 13.69 77 ASP B N 1
ATOM 1730 C CA . ASP B 1 77 ? 22.487 5.539 1.845 1 13.76 77 ASP B CA 1
ATOM 1731 C C . ASP B 1 77 ? 23.361 4.852 2.893 1 14.56 77 ASP B C 1
ATOM 1732 O O . ASP B 1 77 ? 23.101 3.698 3.238 1 15.49 77 ASP B O 1
ATOM 1737 N N . ARG B 1 78 ? 24.38 5.546 3.416 1 14.41 78 ARG B N 1
ATOM 1738 C CA . ARG B 1 78 ? 25.241 4.969 4.458 1 15.3 78 ARG B CA 1
ATOM 1739 C C . ARG B 1 78 ? 24.408 4.746 5.724 1 15.57 78 ARG B C 1
ATOM 1740 O O . ARG B 1 78 ? 24.524 3.68 6.326 1 15.81 78 ARG B O 1
ATOM 1748 N N . GLY B 1 79 ? 23.579 5.722 6.102 1 15.03 79 GLY B N 1
ATOM 1749 C CA . GLY B 1 79 ? 22.741 5.559 7.297 1 14.87 79 GLY B CA 1
ATOM 1750 C C . GLY B 1 79 ? 21.761 4.416 7.147 1 15.32 79 GLY B C 1
ATOM 1751 O O . GLY B 1 79 ? 21.548 3.649 8.095 1 16.32 79 GLY B O 1
ATOM 1752 N N . ALA B 1 80 ? 21.214 4.244 5.938 1 13.56 80 ALA B N 1
ATOM 1753 C CA . ALA B 1 80 ? 20.265 3.127 5.72 1 13.91 80 ALA B CA 1
ATOM 1754 C C . ALA B 1 80 ? 21.006 1.793 5.847 1 14.72 80 ALA B C 1
ATOM 1755 O O . ALA B 1 80 ? 20.494 0.864 6.471 1 15.63 80 ALA B O 1
ATOM 1757 N N A GLU B 1 81 ? 22.215 1.699 5.274 0.5 14.46 81 GLU B N 1
ATOM 1758 N N B GLU B 1 81 ? 22.217 1.697 5.273 0.5 14.81 81 GLU B N 1
ATOM 1759 C CA A GLU B 1 81 ? 23 0.465 5.364 0.5 14.54 81 GLU B CA 1
ATOM 1760 C CA B GLU B 1 81 ? 23.004 0.462 5.365 0.5 15.26 81 GLU B CA 1
ATOM 1761 C C A GLU B 1 81 ? 23.399 0.163 6.809 0.5 15.08 81 GLU B C 1
ATOM 1762 C C B GLU B 1 81 ? 23.419 0.16 6.805 0.5 15.47 81 GLU B C 1
ATOM 1763 O O A GLU B 1 81 ? 23.369 -0.999 7.222 0.5 16.44 81 GLU B O 1
ATOM 1764 O O B GLU B 1 81 ? 23.475 -1.011 7.196 0.5 16.92 81 GLU B O 1
ATOM 1775 N N . LEU B 1 82 ? 23.712 1.2 7.59 1 14.92 82 LEU B N 1
ATOM 1776 C CA . LEU B 1 82 ? 24.057 0.987 9.011 1 14.88 82 LEU B CA 1
ATOM 1777 C C . LEU B 1 82 ? 22.819 0.527 9.784 1 15.04 82 LEU B C 1
ATOM 1778 O O . LEU B 1 82 ? 22.955 -0.326 10.673 1 15.51 82 LEU B O 1
ATOM 1783 N N . ALA B 1 83 ? 21.613 1.038 9.439 1 14.28 83 ALA B N 1
ATOM 1784 C CA . ALA B 1 83 ? 20.39 0.564 10.105 1 14.96 83 ALA B CA 1
ATOM 1785 C C . ALA B 1 83 ? 20.198 -0.922 9.8 1 16.14 83 ALA B C 1
ATOM 1786 O O . ALA B 1 83 ? 19.932 -1.706 10.705 1 16.39 83 ALA B O 1
ATOM 1788 N N . LEU B 1 84 ? 20.396 -1.322 8.538 1 15.76 84 LEU B N 1
ATOM 1789 C CA . LEU B 1 84 ? 20.26 -2.735 8.159 1 16.1 84 LEU B CA 1
ATOM 1790 C C . LEU B 1 84 ? 21.298 -3.585 8.895 1 16.82 84 LEU B C 1
ATOM 1791 O O . LEU B 1 84 ? 20.955 -4.655 9.403 1 16.9 84 LEU B O 1
ATOM 1796 N N . GLY B 1 85 ? 22.536 -3.098 8.995 1 16.55 85 GLY B N 1
ATOM 1797 C CA . GLY B 1 85 ? 23.579 -3.853 9.694 1 16.83 85 GLY B CA 1
ATOM 1798 C C . GLY B 1 85 ? 23.26 -4.082 11.161 1 17.28 85 GLY B C 1
ATOM 1799 O O . GLY B 1 85 ? 23.525 -5.173 11.694 1 17.91 85 GLY B O 1
ATOM 1800 N N . LEU B 1 86 ? 22.653 -3.077 11.808 1 16.34 86 LEU B N 1
ATOM 1801 C CA . LEU B 1 86 ? 22.273 -3.231 13.218 1 16.39 86 LEU B CA 1
ATOM 1802 C C . LEU B 1 86 ? 21.13 -4.239 13.35 1 17.77 86 LEU B C 1
ATOM 1803 O O . LEU B 1 86 ? 21.129 -5.075 14.266 1 18.14 86 LEU B O 1
ATOM 1808 N N . CYS B 1 87 ? 20.171 -4.191 12.426 1 16.75 87 CYS B N 1
ATOM 1809 C CA . CYS B 1 87 ? 19.056 -5.147 12.433 1 17.59 87 CYS B CA 1
ATOM 1810 C C . CYS B 1 87 ? 19.552 -6.567 12.226 1 18.37 87 CYS B C 1
ATOM 1811 O O . CYS B 1 87 ? 19.098 -7.474 12.935 1 19.16 87 CYS B O 1
ATOM 1814 N N . LEU B 1 88 ? 20.449 -6.777 11.257 1 18.66 88 LEU B N 1
ATOM 1815 C CA . LEU B 1 88 ? 20.965 -8.126 11.008 1 19.82 88 LEU B CA 1
ATOM 1816 C C . LEU B 1 88 ? 21.751 -8.637 12.214 1 21.54 88 LEU B C 1
ATOM 1817 O O . LEU B 1 88 ? 21.575 -9.793 12.609 1 22.84 88 LEU B O 1
ATOM 1822 N N . ALA B 1 89 ? 22.574 -7.784 12.831 1 20.84 89 ALA B N 1
ATOM 1823 C CA . ALA B 1 89 ? 23.377 -8.202 13.989 1 21.17 89 ALA B CA 1
ATOM 1824 C C . ALA B 1 89 ? 22.502 -8.541 15.198 1 22.1 89 ALA B C 1
ATOM 1825 O O . ALA B 1 89 ? 22.828 -9.465 15.943 1 23.23 89 ALA B O 1
ATOM 1827 N N . GLN B 1 90 ? 21.452 -7.758 15.435 1 20.63 90 GLN B N 1
ATOM 1828 C CA . GLN B 1 90 ? 20.578 -7.94 16.606 1 20.65 90 GLN B CA 1
ATOM 1829 C C . GLN B 1 90 ? 19.384 -8.867 16.359 1 22.74 90 GLN B C 1
ATOM 1830 O O . GLN B 1 90 ? 18.606 -9.092 17.286 1 24.56 90 GLN B O 1
ATOM 1836 N N . GLY B 1 91 ? 19.199 -9.359 15.138 1 21.91 91 GLY B N 1
ATOM 1837 C CA . GLY B 1 91 ? 18.054 -10.209 14.822 1 22.75 91 GLY B CA 1
ATOM 1838 C C . GLY B 1 91 ? 16.741 -9.444 14.845 1 23.2 91 GLY B C 1
ATOM 1839 O O . GLY B 1 91 ? 15.679 -9.995 15.17 1 24.55 91 GLY B O 1
ATOM 1840 N N . ILE B 1 92 ? 16.804 -8.146 14.502 1 21.13 92 ILE B N 1
ATOM 1841 C CA . ILE B 1 92 ? 15.619 -7.298 14.48 1 19.63 92 ILE B CA 1
ATOM 1842 C C . ILE B 1 92 ? 14.887 -7.429 13.147 1 20.48 92 ILE B C 1
ATOM 1843 O O . ILE B 1 92 ? 15.503 -7.326 12.079 1 20.54 92 ILE B O 1
ATOM 1848 N N . ARG B 1 93 ? 13.57 -7.665 13.203 1 20.01 93 ARG B N 1
ATOM 1849 C CA . ARG B 1 93 ? 12.726 -7.812 12.012 1 20.14 93 ARG B CA 1
ATOM 1850 C C . ARG B 1 93 ? 11.609 -6.773 11.949 1 18.46 93 ARG B C 1
ATOM 1851 O O . ARG B 1 93 ? 10.771 -6.842 11.044 1 18.64 93 ARG B O 1
ATOM 1859 N N . PHE B 1 94 ? 11.623 -5.775 12.864 1 16.57 94 PHE B N 1
ATOM 1860 C CA . PHE B 1 94 ? 10.588 -4.744 12.915 1 16.55 94 PHE B CA 1
ATOM 1861 C C . PHE B 1 94 ? 11.222 -3.395 13.184 1 16.87 94 PHE B C 1
ATOM 1862 O O . PHE B 1 94 ? 12.117 -3.292 14.022 1 17.01 94 PHE B O 1
ATOM 1870 N N . ALA B 1 95 ? 10.698 -2.349 12.548 1 16.14 95 ALA B N 1
ATOM 1871 C CA . ALA B 1 95 ? 11.199 -1 12.754 1 16.79 95 ALA B CA 1
ATOM 1872 C C . ALA B 1 95 ? 10.042 -0.048 13.012 1 17.3 95 ALA B C 1
ATOM 1873 O O . ALA B 1 95 ? 8.978 -0.185 12.4 1 18.91 95 ALA B O 1
ATOM 1875 N N . LEU B 1 96 ? 10.265 0.912 13.906 1 15.61 96 LEU B N 1
ATOM 1876 C CA . LEU B 1 96 ? 9.288 1.963 14.197 1 16.08 96 LEU B CA 1
ATOM 1877 C C . LEU B 1 96 ? 9.99 3.246 13.784 1 16.52 96 LEU B C 1
ATOM 1878 O O . LEU B 1 96 ? 10.878 3.72 14.503 1 15.72 96 LEU B O 1
ATOM 1883 N N . LEU B 1 97 ? 9.631 3.787 12.605 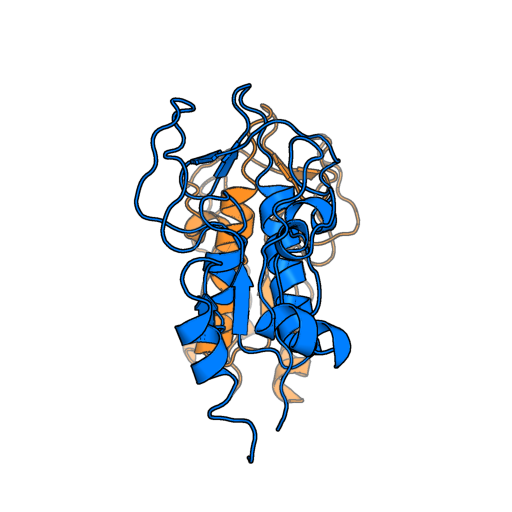1 15.87 97 LEU B N 1
ATOM 1884 C CA . LEU B 1 97 ? 10.337 4.92 12.063 1 15.71 97 LEU B CA 1
ATOM 1885 C C . LEU B 1 97 ? 9.447 6.138 11.891 1 16.55 97 LEU B C 1
ATOM 1886 O O . LEU B 1 97 ? 8.246 5.993 11.677 1 18.03 97 LEU B O 1
ATOM 1891 N N . LYS B 1 98 ? 10.033 7.332 11.969 1 15.39 98 LYS B N 1
ATOM 1892 C CA . LYS B 1 98 ? 9.324 8.606 11.879 1 15.97 98 LYS B CA 1
ATOM 1893 C C . LYS B 1 98 ? 8.722 8.889 10.52 1 17.59 98 LYS B C 1
ATOM 1894 O O . LYS B 1 98 ? 9.41 8.953 9.513 1 17.67 98 LYS B O 1
ATOM 1900 N N . GLU B 1 99 ? 7.404 9.153 10.501 1 18.38 99 GLU B N 1
ATOM 1901 C CA . GLU B 1 99 ? 6.712 9.432 9.256 1 18.04 99 GLU B CA 1
ATOM 1902 C C . GLU B 1 99 ? 7.147 10.759 8.591 1 17.98 99 GLU B C 1
ATOM 1903 O O . GLU B 1 99 ? 7.511 11.717 9.288 1 18.34 99 GLU B O 1
ATOM 1909 N N . GLY B 1 100 ? 7.151 10.771 7.254 1 17.94 100 GLY B N 1
ATOM 1910 C CA . GLY B 1 100 ? 7.417 11.977 6.478 1 18.01 100 GLY B CA 1
ATOM 1911 C C . GLY B 1 100 ? 8.862 12.253 6.143 1 18.69 100 GLY B C 1
ATOM 1912 O O . GLY B 1 100 ? 9.157 13.067 5.269 1 19.6 100 GLY B O 1
ATOM 1913 N N . SER B 1 101 ? 9.779 11.545 6.807 1 17.39 101 SER B N 1
ATOM 1914 C CA . SER B 1 101 ? 11.198 11.828 6.667 1 16.38 101 SER B CA 1
ATOM 1915 C C . SER B 1 101 ? 11.805 11.273 5.374 1 15.72 101 SER B C 1
ATOM 1916 O O . SER B 1 101 ? 11.459 10.176 4.949 1 16.62 101 SER B O 1
ATOM 1919 N N . PRO B 1 102 ? 12.811 11.965 4.786 1 15.45 102 PRO B N 1
ATOM 1920 C CA . PRO B 1 102 ? 13.491 11.415 3.6 1 15.51 102 PRO B CA 1
ATOM 1921 C C . PRO B 1 102 ? 14.313 10.156 3.918 1 14.8 102 PRO B C 1
ATOM 1922 O O . PRO B 1 102 ? 14.717 9.458 2.997 1 15.33 102 PRO B O 1
ATOM 1926 N N A SER B 1 103 ? 14.526 9.869 5.201 0.5 15.17 103 SER B N 1
ATOM 1927 N N B SER B 1 103 ? 14.56 9.888 5.221 0.5 13.74 103 SER B N 1
ATOM 1928 C CA A SER B 1 103 ? 15.166 8.648 5.621 0.5 16.02 103 SER B CA 1
ATOM 1929 C CA B SER B 1 103 ? 15.196 8.67 5.705 0.5 13.28 103 SER B CA 1
ATOM 1930 C C A SER B 1 103 ? 14.116 7.666 6.183 0.5 15.54 103 SER B C 1
ATOM 1931 C C B SER B 1 103 ? 14.152 7.675 6.214 0.5 14.33 103 SER B C 1
ATOM 1932 O O A SER B 1 103 ? 14.084 6.492 5.805 0.5 15.89 103 SER B O 1
ATOM 1933 O O B SER B 1 103 ? 14.142 6.506 5.829 0.5 14.74 103 SER B O 1
ATOM 1938 N N . CYS B 1 104 ? 13.318 8.133 7.159 1 15.04 104 CYS B N 1
ATOM 1939 C CA . CYS B 1 104 ? 12.44 7.29 7.954 1 15.39 104 CYS B CA 1
ATOM 1940 C C . CYS B 1 104 ? 10.998 7.2 7.522 1 15.46 104 CYS B C 1
ATOM 1941 O O . CYS B 1 104 ? 10.273 6.35 8.044 1 15.51 104 CYS B O 1
ATOM 1944 N N . GLY B 1 105 ? 10.577 8.029 6.578 1 16.16 105 GLY B N 1
ATOM 1945 C CA . GLY B 1 105 ? 9.176 8.014 6.144 1 16.62 105 GLY B CA 1
ATOM 1946 C C . GLY B 1 105 ? 8.761 6.653 5.635 1 17.04 105 GLY B C 1
ATOM 1947 O O . GLY B 1 105 ? 9.595 5.918 5.084 1 17.08 105 GLY B O 1
ATOM 1948 N N . SER B 1 106 ? 7.489 6.275 5.864 1 17.32 106 SER B N 1
ATOM 1949 C CA . SER B 1 106 ? 7.068 4.938 5.418 1 18.19 106 SER B CA 1
ATOM 1950 C C . SER B 1 106 ? 5.801 4.947 4.6 1 20.39 106 SER B C 1
ATOM 1951 O O . SER B 1 106 ? 5.63 4.076 3.768 1 22.8 106 SER B O 1
ATOM 1954 N N . GLY B 1 107 ? 4.962 5.942 4.818 1 21.14 107 GLY B N 1
ATOM 1955 C CA . GLY B 1 107 ? 3.747 6.149 4.032 1 22.72 107 GLY B CA 1
ATOM 1956 C C . GLY B 1 107 ? 3.787 7.436 3.236 1 23.08 107 GLY B C 1
ATOM 1957 O O . GLY B 1 107 ? 3.159 7.525 2.175 1 24.25 107 GLY B O 1
ATOM 1958 N N A ARG B 1 108 ? 4.529 8.447 3.726 0.5 21.78 108 ARG B N 1
ATOM 1959 N N B ARG B 1 108 ? 4.543 8.439 3.712 0.5 22.33 108 ARG B N 1
ATOM 1960 C CA A ARG B 1 108 ? 4.629 9.723 3.043 0.5 21.69 108 ARG B CA 1
ATOM 1961 C CA B ARG B 1 108 ? 4.649 9.697 3.002 0.5 22.75 108 ARG B CA 1
ATOM 1962 C C A ARG B 1 108 ? 6.011 10.349 3.165 0.5 21.97 108 ARG B C 1
ATOM 1963 C C B ARG B 1 108 ? 6.012 10.349 3.157 0.5 22.46 108 ARG B C 1
ATOM 1964 O O A ARG B 1 108 ? 6.726 10.103 4.14 0.5 21.96 108 ARG B O 1
ATOM 1965 O O B ARG B 1 108 ? 6.718 10.109 4.14 0.5 22.44 108 ARG B O 1
ATOM 1980 N N . ILE B 1 109 ? 6.374 11.166 2.164 1 21.45 109 ILE B N 1
ATOM 1981 C CA . ILE B 1 109 ? 7.63 11.928 2.129 1 21.08 109 ILE B CA 1
ATOM 1982 C C . ILE B 1 109 ? 7.336 13.265 1.432 1 22.21 109 ILE B C 1
ATOM 1983 O O . ILE B 1 109 ? 6.329 13.379 0.711 1 23.16 109 ILE B O 1
ATOM 1988 N N . TYR B 1 110 ? 8.215 14.272 1.604 1 21.23 110 TYR B N 1
ATOM 1989 C CA . TYR B 1 110 ? 8.054 15.51 0.84 1 22.16 110 TYR B CA 1
ATOM 1990 C C . TYR B 1 110 ? 8.404 15.245 -0.627 1 22.14 110 TYR B C 1
ATOM 1991 O O . TYR B 1 110 ? 9.162 14.324 -0.939 1 21.53 110 TYR B O 1
ATOM 2000 N N . ASN B 1 111 ? 7.771 15.982 -1.554 1 21.56 111 ASN B N 1
ATOM 2001 C CA . ASN B 1 111 ? 7.834 15.651 -2.968 1 21.85 111 ASN B CA 1
ATOM 2002 C C . ASN B 1 111 ? 9.079 16.06 -3.752 1 22.6 111 ASN B C 1
ATOM 2003 O O . ASN B 1 111 ? 9.09 15.869 -4.969 1 23.21 111 ASN B O 1
ATOM 2008 N N . GLY B 1 112 ? 10.105 16.595 -3.095 1 22.37 112 GLY B N 1
ATOM 2009 C CA . GLY B 1 112 ? 11.328 16.967 -3.807 1 23.41 112 GLY B CA 1
ATOM 2010 C C . GLY B 1 112 ? 11.323 18.352 -4.431 1 24.95 112 GLY B C 1
ATOM 2011 O O . GLY B 1 112 ? 12.331 18.777 -4.998 1 24.91 112 GLY B O 1
ATOM 2012 N N . ARG B 1 113 ? 10.201 19.073 -4.317 1 25.69 113 ARG B N 1
ATOM 2013 C CA . ARG B 1 113 ? 10.118 20.421 -4.883 1 27.63 113 ARG B CA 1
ATOM 2014 C C . ARG B 1 113 ? 10.307 21.542 -3.872 1 28.47 113 ARG B C 1
ATOM 2015 O O . ARG B 1 113 ? 10.214 22.711 -4.26 1 29.75 113 ARG B O 1
ATOM 2020 N N . PHE B 1 114 ? 10.531 21.22 -2.583 1 27.48 114 PHE B N 1
ATOM 2021 C CA . PHE B 1 114 ? 10.77 22.204 -1.531 1 27.98 114 PHE B CA 1
ATOM 2022 C C . PHE B 1 114 ? 9.639 23.228 -1.465 1 30.09 114 PHE B C 1
ATOM 2023 O O . PHE B 1 114 ? 9.879 24.438 -1.413 1 30.67 114 PHE B O 1
ATOM 2031 N N . GLU B 1 115 ? 8.411 22.728 -1.474 1 29.89 115 GLU B N 1
ATOM 2032 C CA . GLU B 1 115 ? 7.231 23.594 -1.434 1 31.33 115 GLU B CA 1
ATOM 2033 C C . GLU B 1 115 ? 6.234 23.18 -0.335 1 32.6 115 GLU B C 1
ATOM 2034 O O . GLU B 1 115 ? 5.058 23.549 -0.417 1 34.36 115 GLU B O 1
ATOM 2040 N N . GLY B 1 116 ? 6.696 22.422 0.672 1 31.2 116 GLY B N 1
ATOM 2041 C CA . GLY B 1 116 ? 5.874 21.934 1.774 1 30.72 116 GLY B CA 1
ATOM 2042 C C . GLY B 1 116 ? 4.789 20.953 1.364 1 29.98 116 GLY B C 1
ATOM 2043 O O . GLY B 1 116 ? 3.795 20.789 2.08 1 31.3 116 GLY B O 1
ATOM 2044 N N . VAL B 1 117 ? 4.965 20.286 0.221 1 28.04 117 VAL B N 1
ATOM 2045 C CA . VAL B 1 117 ? 3.971 19.347 -0.281 1 27.18 117 VAL B CA 1
ATOM 2046 C C . VAL B 1 117 ? 4.401 17.897 -0.096 1 26.3 117 VAL B C 1
ATOM 2047 O O . VAL B 1 117 ? 5.468 17.507 -0.571 1 26.15 117 VAL B O 1
ATOM 2051 N N A SER B 1 118 ? 3.574 17.102 0.588 0.8 26.09 118 SER B N 1
ATOM 2052 N N B SER B 1 118 ? 3.564 17.1 0.576 0.2 25.56 118 SER B N 1
ATOM 2053 C CA A SER B 1 118 ? 3.895 15.698 0.788 0.8 26.59 118 SER B CA 1
ATOM 2054 C CA B SER B 1 118 ? 3.842 15.69 0.813 0.2 25.38 118 SER B CA 1
ATOM 2055 C C A SER B 1 118 ? 3.221 14.815 -0.274 0.8 25.98 118 SER B C 1
ATOM 2056 C C B SER B 1 118 ? 3.175 14.798 -0.237 0.2 25.3 118 SER B C 1
ATOM 2057 O O A SER B 1 118 ? 2.267 15.234 -0.931 0.8 26.67 118 SER B O 1
ATOM 2058 O O B SER B 1 118 ? 2.156 15.169 -0.817 0.2 25.55 118 SER B O 1
ATOM 2063 N N . MET B 1 119 ? 3.746 13.615 -0.467 1 24.89 119 MET B N 1
ATOM 2064 C CA . MET B 1 119 ? 3.224 12.643 -1.415 1 25.02 119 MET B CA 1
ATOM 2065 C C . MET B 1 119 ? 3.409 11.243 -0.836 1 25.76 119 MET B C 1
ATOM 2066 O O . MET B 1 119 ? 4.192 11.064 0.108 1 25.09 119 MET B O 1
ATOM 2071 N N . ALA B 1 120 ? 2.729 10.234 -1.41 1 26.18 120 ALA B N 1
ATOM 2072 C CA . ALA B 1 120 ? 2.918 8.857 -0.945 1 26.49 120 ALA B CA 1
ATOM 2073 C C . ALA B 1 120 ? 4.339 8.426 -1.323 1 25.48 120 ALA B C 1
ATOM 2074 O O . ALA B 1 120 ? 4.833 8.742 -2.406 1 25.53 120 ALA B O 1
ATOM 2076 N N . GLY B 1 121 ? 5.005 7.761 -0.395 1 24.37 121 GLY B N 1
ATOM 2077 C CA . GLY B 1 121 ? 6.366 7.308 -0.644 1 22.99 121 GLY B CA 1
ATOM 2078 C C . GLY B 1 121 ? 7.037 6.853 0.625 1 21.46 121 GLY B C 1
ATOM 2079 O O . GLY B 1 121 ? 6.391 6.715 1.662 1 21.92 121 GLY B O 1
ATOM 2080 N N . GLU B 1 122 ? 8.332 6.567 0.524 1 20.3 122 GLU B N 1
ATOM 2081 C CA . GLU B 1 122 ? 9.06 6.112 1.695 1 20.04 122 GLU B CA 1
ATOM 2082 C C . GLU B 1 122 ? 10.451 6.705 1.686 1 18.3 122 GLU B C 1
ATOM 2083 O O . GLU B 1 122 ? 10.949 7.11 0.646 1 18.44 122 GLU B O 1
ATOM 2089 N N . GLY B 1 123 ? 11.047 6.785 2.857 1 16.55 123 GLY B N 1
ATOM 2090 C CA . GLY B 1 123 ? 12.407 7.289 2.983 1 16.46 123 GLY B CA 1
ATOM 2091 C C . GLY B 1 123 ? 13.418 6.223 2.59 1 16.32 123 GLY B C 1
ATOM 2092 O O . GLY B 1 123 ? 13.062 5.053 2.393 1 16.66 123 GLY B O 1
ATOM 2093 N N . LYS B 1 124 ? 14.696 6.612 2.461 1 15.52 124 LYS B N 1
ATOM 2094 C CA . LYS B 1 124 ? 15.72 5.674 2.022 1 15.23 124 LYS B CA 1
ATOM 2095 C C . LYS B 1 124 ? 15.957 4.514 2.977 1 15.05 124 LYS B C 1
ATOM 2096 O O . LYS B 1 124 ? 16.243 3.384 2.529 1 15.84 124 LYS B O 1
ATOM 2102 N N . THR B 1 125 ? 15.875 4.777 4.303 1 14.13 125 THR B N 1
ATOM 2103 C CA . THR B 1 125 ? 16.125 3.705 5.274 1 13.92 125 THR B CA 1
ATOM 2104 C C . THR B 1 125 ? 14.946 2.746 5.253 1 14.64 125 THR B C 1
ATOM 2105 O O . THR B 1 125 ? 15.143 1.536 5.148 1 15.87 125 THR B O 1
ATOM 2109 N N . THR B 1 126 ? 13.704 3.286 5.262 1 14.92 126 THR B N 1
ATOM 2110 C CA . THR B 1 126 ? 12.525 2.413 5.164 1 15.8 126 THR B CA 1
ATOM 2111 C C . THR B 1 126 ? 12.58 1.53 3.919 1 16.56 126 THR B C 1
ATOM 2112 O O . THR B 1 126 ? 12.367 0.318 4.011 1 17.3 126 THR B O 1
ATOM 2116 N N . ALA B 1 127 ? 12.951 2.117 2.769 1 16.61 127 ALA B N 1
ATOM 2117 C CA . ALA B 1 127 ? 12.997 1.336 1.539 1 17.15 127 ALA B CA 1
ATOM 2118 C C . ALA B 1 127 ? 13.986 0.187 1.632 1 16.88 127 ALA B C 1
ATOM 2119 O O . ALA B 1 127 ? 13.671 -0.929 1.21 1 17.46 127 ALA B O 1
ATOM 2121 N N . LEU B 1 128 ? 15.187 0.443 2.194 1 15.66 128 LEU B N 1
ATOM 2122 C CA . LEU B 1 128 ? 16.206 -0.597 2.268 1 15.96 128 LEU B CA 1
ATOM 2123 C C . LEU B 1 128 ? 15.781 -1.679 3.244 1 16.88 128 LEU B C 1
ATOM 2124 O O . LEU B 1 128 ? 15.9 -2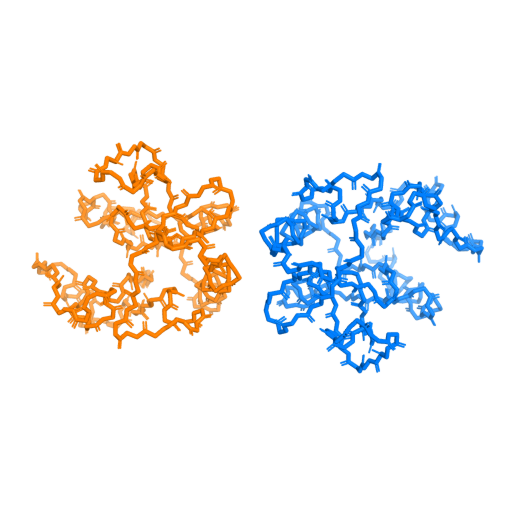.865 2.93 1 18.03 128 LEU B O 1
ATOM 2129 N N . LEU B 1 129 ? 15.232 -1.29 4.413 1 16.12 129 LEU B N 1
ATOM 2130 C CA . LEU B 1 129 ? 14.808 -2.293 5.389 1 16.9 129 LEU B CA 1
ATOM 2131 C C . LEU B 1 129 ? 13.69 -3.164 4.824 1 17.91 129 LEU B C 1
ATOM 2132 O O . LEU B 1 129 ? 13.762 -4.385 4.956 1 18.12 129 LEU B O 1
ATOM 2137 N N . ARG B 1 130 ? 12.695 -2.555 4.148 1 17.65 130 ARG B N 1
ATOM 2138 C CA . ARG B 1 130 ? 11.588 -3.33 3.539 1 18.79 130 ARG B CA 1
ATOM 2139 C C . ARG B 1 130 ? 12.1 -4.294 2.477 1 19.94 130 ARG B C 1
ATOM 2140 O O . ARG B 1 130 ? 11.623 -5.428 2.388 1 20.68 130 ARG B O 1
ATOM 2148 N N A ARG B 1 131 ? 13.097 -3.865 1.696 0.5 19.66 131 ARG B N 1
ATOM 2149 N N B ARG B 1 131 ? 13.082 -3.863 1.682 0.5 19.61 131 ARG B N 1
ATOM 2150 C CA A ARG B 1 131 ? 13.727 -4.687 0.655 0.5 20.1 131 ARG B CA 1
ATOM 2151 C CA B ARG B 1 131 ? 13.66 -4.724 0.648 0.5 19.95 131 ARG B CA 1
ATOM 2152 C C A ARG B 1 131 ? 14.444 -5.914 1.214 0.5 20.57 131 ARG B C 1
ATOM 2153 C C B ARG B 1 131 ? 14.309 -5.968 1.258 0.5 20.58 131 ARG B C 1
ATOM 2154 O O A ARG B 1 131 ? 14.657 -6.896 0.5 0.5 21.37 131 ARG B O 1
ATOM 2155 O O B ARG B 1 131 ? 14.241 -7.046 0.667 0.5 21.48 131 ARG B O 1
ATOM 2170 N N . HIS B 1 132 ? 14.859 -5.839 2.482 1 20.37 132 HIS B N 1
ATOM 2171 C CA . HIS B 1 132 ? 15.509 -6.937 3.18 1 20.82 132 HIS B CA 1
ATOM 2172 C C . HIS B 1 132 ? 14.572 -7.67 4.163 1 21.79 132 HIS B C 1
ATOM 2173 O O . HIS B 1 132 ? 15.052 -8.378 5.032 1 23.68 132 HIS B O 1
ATOM 2180 N N . GLY B 1 133 ? 13.265 -7.507 4.008 1 21.52 133 GLY B N 1
ATOM 2181 C CA . GLY B 1 133 ? 12.276 -8.258 4.778 1 22.35 133 GLY B CA 1
ATOM 2182 C C . GLY B 1 133 ? 11.949 -7.751 6.162 1 22.98 133 GLY B C 1
ATOM 2183 O O . GLY B 1 133 ? 11.287 -8.453 6.941 1 25.16 133 GLY B O 1
ATOM 2184 N N . ILE B 1 134 ? 12.406 -6.544 6.495 1 20.15 134 ILE B N 1
ATOM 2185 C CA . ILE B 1 134 ? 12.094 -5.951 7.797 1 19.18 134 ILE B CA 1
ATOM 2186 C C . ILE B 1 134 ? 10.817 -5.147 7.658 1 19.9 134 ILE B C 1
ATOM 2187 O O . ILE B 1 134 ? 10.693 -4.341 6.731 1 20.99 134 ILE B O 1
ATOM 2192 N N . GLN B 1 135 ? 9.848 -5.358 8.562 1 18.54 135 GLN B N 1
ATOM 2193 C CA . GLN B 1 135 ? 8.585 -4.639 8.482 1 18.65 135 GLN B CA 1
ATOM 2194 C C . GLN B 1 135 ? 8.751 -3.299 9.153 1 19.03 135 GLN B C 1
ATOM 2195 O O . GLN B 1 135 ? 9.223 -3.243 10.287 1 20.13 135 GLN B O 1
ATOM 2201 N N . VAL B 1 136 ? 8.336 -2.241 8.475 1 17.67 136 VAL B N 1
ATOM 2202 C CA . VAL B 1 136 ? 8.443 -0.875 8.983 1 17.22 136 VAL B CA 1
ATOM 2203 C C . VAL B 1 136 ? 7.066 -0.293 9.257 1 18.21 136 VAL B C 1
ATOM 2204 O O . VAL B 1 136 ? 6.204 -0.271 8.37 1 19.12 136 VAL B O 1
ATOM 2208 N N . PHE B 1 137 ? 6.889 0.227 10.458 1 17.38 137 PHE B N 1
ATOM 2209 C CA . PHE B 1 137 ? 5.671 0.899 10.91 1 17.52 137 PHE B CA 1
ATOM 2210 C C . PHE B 1 137 ? 5.998 2.327 11.308 1 17.83 137 PHE B C 1
ATOM 2211 O O . PHE B 1 137 ? 7.116 2.599 11.756 1 18.21 137 PHE B O 1
ATOM 2219 N N . SER B 1 138 ? 5.03 3.245 11.178 1 16.73 138 SER B N 1
ATOM 2220 C CA . SER B 1 138 ? 5.242 4.616 11.625 1 17.43 138 SER B CA 1
ATOM 2221 C C . SER B 1 138 ? 4.659 4.827 13.045 1 18.06 138 SER B C 1
ATOM 2222 O O . SER B 1 138 ? 3.984 3.939 13.589 1 19.04 138 SER B O 1
ATOM 2225 N N . GLU B 1 139 ? 4.881 6.018 13.62 1 18.24 139 GLU B N 1
ATOM 2226 C CA . GLU B 1 139 ? 4.311 6.338 14.929 1 19.02 139 GLU B CA 1
ATOM 2227 C C . GLU B 1 139 ? 2.766 6.424 14.858 1 20.18 139 GLU B C 1
ATOM 2228 O O . GLU B 1 139 ? 2.13 6.52 15.909 1 20.93 139 GLU B O 1
ATOM 2234 N N . ASP B 1 140 ? 2.176 6.434 13.649 1 20.17 140 ASP B N 1
ATOM 2235 C CA . ASP B 1 140 ? 0.701 6.42 13.519 1 20.78 140 ASP B CA 1
ATOM 2236 C C . ASP B 1 140 ? 0.166 4.975 13.505 1 20.6 140 ASP B C 1
ATOM 2237 O O . ASP B 1 140 ? -1.05 4.802 13.362 1 21.89 140 ASP B O 1
ATOM 2242 N N . GLN B 1 141 ? 1.033 3.951 13.645 1 18.98 141 GLN B N 1
ATOM 2243 C CA . GLN B 1 141 ? 0.689 2.547 13.547 1 18.78 141 GLN B CA 1
ATOM 2244 C C . GLN B 1 141 ? 1.164 1.757 14.771 1 18.41 141 GLN B C 1
ATOM 2245 O O . GLN B 1 141 ? 1.507 0.572 14.637 1 19.45 141 GLN B O 1
ATOM 2251 N N . LEU B 1 142 ? 1.151 2.386 15.964 1 18.11 142 LEU B N 1
ATOM 2252 C CA . LEU B 1 142 ? 1.629 1.665 17.154 1 18.22 142 LEU B CA 1
ATOM 2253 C C . LEU B 1 142 ? 0.815 0.394 17.497 1 17.56 142 LEU B C 1
ATOM 2254 O O . LEU B 1 142 ? 1.419 -0.642 17.776 1 17.67 142 LEU B O 1
ATOM 2259 N N . PRO B 1 143 ? -0.538 0.391 17.462 1 17.42 143 PRO B N 1
ATOM 2260 C CA . PRO B 1 143 ? -1.25 -0.859 17.754 1 17.95 143 PRO B CA 1
ATOM 2261 C C . PRO B 1 143 ? -0.958 -1.958 16.734 1 18.54 143 PRO B C 1
ATOM 2262 O O . PRO B 1 143 ? -0.774 -3.121 17.11 1 19.34 143 PRO B O 1
ATOM 2266 N N . GLU B 1 144 ? -0.828 -1.592 15.445 1 18.47 144 GLU B N 1
ATOM 2267 C CA . GLU B 1 144 ? -0.509 -2.569 14.402 1 18.67 144 GLU B CA 1
ATOM 2268 C C . GLU B 1 144 ? 0.886 -3.163 14.64 1 18.55 144 GLU B C 1
ATOM 2269 O O . GLU B 1 144 ? 1.084 -4.358 14.469 1 20.21 144 GLU B O 1
ATOM 2275 N N . LEU B 1 145 ? 1.842 -2.31 15.046 1 18.22 145 LEU B N 1
ATOM 2276 C CA . LEU B 1 145 ? 3.187 -2.799 15.349 1 18.8 145 LEU B CA 1
ATOM 2277 C C . LEU B 1 145 ? 3.16 -3.739 16.549 1 19.61 145 LEU B C 1
ATOM 2278 O O . LEU B 1 145 ? 3.724 -4.828 16.503 1 19.82 145 LEU B O 1
ATOM 2283 N N . ALA B 1 146 ? 2.47 -3.337 17.642 1 19.84 146 ALA B N 1
ATOM 2284 C CA . ALA B 1 146 ? 2.367 -4.2 18.816 1 20.26 146 ALA B CA 1
ATOM 2285 C C . ALA B 1 146 ? 1.757 -5.577 18.464 1 21.61 146 ALA B C 1
ATOM 2286 O O . ALA B 1 146 ? 2.277 -6.612 18.894 1 21.97 146 ALA B O 1
ATOM 2288 N N . LEU B 1 147 ? 0.731 -5.595 17.606 1 22.4 147 LEU B N 1
ATOM 2289 C CA . LEU B 1 147 ? 0.118 -6.857 17.178 1 24.24 147 LEU B CA 1
ATOM 2290 C C . LEU B 1 147 ? 1.113 -7.698 16.365 1 25.48 147 LEU B C 1
ATOM 2291 O O . LEU B 1 147 ? 1.267 -8.892 16.625 1 26.63 147 LEU B O 1
ATOM 2296 N N . ALA B 1 148 ? 1.807 -7.078 15.399 1 24.5 148 ALA B N 1
ATOM 2297 C CA . ALA B 1 148 ? 2.757 -7.806 14.56 1 24.83 148 ALA B CA 1
ATOM 2298 C C . ALA B 1 148 ? 3.875 -8.429 15.379 1 26.19 148 ALA B C 1
ATOM 2299 O O . ALA B 1 148 ? 4.269 -9.546 15.095 1 26.49 148 ALA B O 1
ATOM 2301 N N . LEU B 1 149 ? 4.359 -7.736 16.416 1 26.93 149 LEU B N 1
ATOM 2302 C CA . LEU B 1 149 ? 5.389 -8.264 17.318 1 29.31 149 LEU B CA 1
ATOM 2303 C C . LEU B 1 149 ? 4.916 -9.506 18.073 1 33.48 149 LEU B C 1
ATOM 2304 O O . LEU B 1 149 ? 5.704 -10.427 18.286 1 35.09 149 LEU B O 1
ATOM 2309 N N . SER B 1 150 ? 3.658 -9.518 18.522 1 34.7 150 SER B N 1
ATOM 2310 C CA . SER B 1 150 ? 3.144 -10.649 19.297 1 37.7 150 SER B CA 1
ATOM 2311 C C . SER B 1 150 ? 2.774 -11.858 18.437 1 41.27 150 SER B C 1
ATOM 2312 O O . SER B 1 150 ? 2.679 -12.965 18.962 1 41.94 150 SER B O 1
ATOM 2315 N N . LEU B 1 151 ? 2.495 -11.647 17.148 1 43.62 151 LEU B N 1
ATOM 2316 C CA . LEU B 1 151 ? 2.102 -12.736 16.266 1 46.53 151 LEU B CA 1
ATOM 2317 C C . LEU B 1 151 ? 3.278 -13.627 15.896 1 48.96 151 LEU B C 1
ATOM 2318 O O . LEU B 1 151 ? 3.113 -14.835 15.754 1 49.73 151 LEU B O 1
ATOM 2323 N N . VAL B 1 152 ? 4.463 -13.04 15.755 1 49.79 152 VAL B N 1
ATOM 2324 C CA . VAL B 1 152 ? 5.655 -13.774 15.362 1 51.42 152 VAL B CA 1
ATOM 2325 C C . VAL B 1 152 ? 6.379 -14.428 16.55 1 52.79 152 VAL B C 1
ATOM 2326 O O . VAL B 1 152 ? 6.088 -14.134 17.714 1 53.65 152 VAL B O 1
#

Secondary structure (DSSP, 8-state):
----EEEEGGGGT-S-STTS-------HHHHHHHHTT-EEEE-HHHHTT--SS---EEEETTEEEETT--B-HHHHHHHHHHHHHHHHHHT--EEE--TB-TTT-SSEEE-SSSSS-EEE---HHHHHHHHTT-EEE-TT-HHHHHHHHHHTTT-/---EEEEGGGGT-S-STT--------HHHHHHHHTT-EEEE-HHHHTT--SS---EEEETTEEEETT--B-HHHHHHHHHHHHHHHHHHT--EEE--TB-TTT-SSEEE-SSSSS-EEE---HHHHHHHHTT-EEE-TT-HHHHHHHHHH-

Sequence (306 aa):
MKEKIIVVSACLLGQPVRYDGQSKGIIVSNWLDALGAEGRALAFCPEVAGGLPTPRPPAERQGEHVVTESGLDVTAEFDRGAELALGLCLAQGIRFALLKEGSPSCGSGRRIYNGRFEGVSMAGEGKTTALLRRRHGIQVFSEDQLPELALALSSLVATAKEKIIVVSACLLGQPVRRYDGQSKGIVSNWLDALGAEGRALAFCPEVAGGLPTPRPPAERQGEHVVTESGLDVTAEFDRGAEELALGLCLAQGIRFALLKEGSPSSCGSGRRIYNGRFEGVSSMAGEGKTTALLRRRHGIQVFSEDQLPELALALSLV

InterPro domains:
  IPR007553 2-thiouracil desulfurase [PF04463] (5-140)

Solvent-accessible surface area: 13995 Å² total; per-residue (Å²): 68,82,34,76,0,0,0,2,4,9,2,65,34,72,90,26,49,81,67,32,106,50,77,46,45,156,14,135,70,6,97,55,6,36,95,111,46,34,16,46,44,30,22,4,17,60,41,4,58,26,84,58,97,23,80,78,17,18,33,88,57,65,42,0,15,6,135,107,52,112,21,10,0,1,34,2,24,107,0,5,31,82,0,0,34,51,1,106,88,79,55,8,119,8,0,0,3,22,17,6,12,26,2,9,0,10,42,96,10,91,36,7,118,50,97,64,71,51,89,93,27,55,0,21,1,0,29,20,0,94,123,47,61,9,94,10,23,3,35,104,68,32,101,93,0,18,104,21,6,66,130,31,37,142,106,155,38,80,0,1,0,2,4,12,3,66,21,74,79,25,75,84,74,31,63,81,69,38,52,154,13,133,80,6,98,54,5,38,94,104,53,37,29,34,43,20,19,3,19,63,32,4,61,26,85,57,97,26,82,78,16,18,28,87,58,45,43,0,16,8,136,96,53,118,29,20,0,1,29,4,22,95,0,3,23,46,0,0,24,65,1,104,87,83,54,6,112,5,0,0,4,44,18,6,13,25,2,8,0,11,43,94,9,92,34,7,115,49,91,64,72,56,89,93,27,54,0,13,1,0,10,11,0,94,143,49,62,9,89,9,22,2,33,105,65,31,93,87,0,31,122,21,13,89,166,92